Protein AF-A0A945VB34-F1 (afdb_monomer_lite)

Radius of gyration: 22.47 Å; chains: 1; bounding box: 52×63×58 Å

Secondary structure (DSSP, 8-state):
---EEEE----HHHHHHHHHHHHHHHHHHHHHHHHHHHHHHHHHHHHHH----S-SBPPHHHHHHHHTTS-HHHHHHHHHHHHHHHHHHHHHHHH---EEEEEETTEEEEE-----S-EEEE---SSS--HHHHIIIIIHHHHHT-S-EEEEE--BTTB--HHHHHHHHHHT-SEEEE--HHHHHHHHHH--SS----SEEE----HHHHHHHHHHBTTBEES-------EEEEE-TTS-HHHHHHHHHHHHTT-TT--EEEEES-HHHHHHHHHHHHHHHTT-TTHHHHHHHHHHHEEEEE-SSHHHHHHHHHHH-

Foldseek 3Di:
DDWDWPDAFDDPVVVVVVLVVLLVVLVVLLVCCLVPPPVSLQVVCCVPQVEHDPFQWDDPVNLVVLLVVDDPVLLVVLVVLLVVLLVVLLVVLVVDDWDWDDPDPPDIDIDDQAQFQEEEQEFECDQHRRLNQLSNGLLSSVSSVHPAYEYEYAADPRHNNSSNSSSNVVSPHPIYGHGHFSSSLSCQQSPGPPHDHGQEYETDDPSNSLSSQVVSPPSHHYPDNDDAAEDEDEDEPPDALLVLLVVQLVQQLVALQYAGEYEYQDPVSLVRNVVNNVVVLVPDPSSVRSVNNCNRHYIYIHDNDPVRSVVVVVVVD

Structure (mmCIF, N/CA/C/O backbone):
data_AF-A0A945VB34-F1
#
_entry.id   AF-A0A945VB34-F1
#
loop_
_atom_site.group_PDB
_atom_site.id
_atom_site.type_symbol
_atom_site.label_atom_id
_atom_site.label_alt_id
_atom_site.label_comp_id
_atom_site.label_asym_id
_atom_site.label_entity_id
_atom_site.label_seq_id
_atom_site.pdbx_PDB_ins_code
_atom_site.Cartn_x
_atom_site.Cartn_y
_atom_site.Cartn_z
_atom_site.occupancy
_atom_site.B_iso_or_equiv
_atom_site.auth_seq_id
_atom_site.auth_comp_id
_atom_site.auth_asym_id
_atom_site.auth_atom_id
_atom_site.pdbx_PDB_model_num
ATOM 1 N N . MET A 1 1 ? 26.644 -16.776 -23.791 1.00 53.66 1 MET A N 1
ATOM 2 C CA . MET A 1 1 ? 25.894 -16.985 -22.544 1.00 53.66 1 MET A CA 1
ATOM 3 C C . MET A 1 1 ? 26.711 -16.363 -21.441 1.00 53.66 1 MET A C 1
ATOM 5 O O . MET A 1 1 ? 27.398 -17.058 -20.695 1.00 53.66 1 MET A O 1
ATOM 9 N N . THR A 1 2 ? 26.732 -15.038 -21.454 1.00 72.88 2 THR A N 1
ATOM 10 C CA . THR A 1 2 ? 27.452 -14.238 -20.473 1.00 72.88 2 THR A CA 1
ATOM 11 C C . THR A 1 2 ? 26.478 -13.164 -20.018 1.00 72.88 2 THR A C 1
ATOM 13 O O . THR A 1 2 ? 26.450 -12.089 -20.603 1.00 72.88 2 THR A O 1
ATOM 16 N N . ILE A 1 3 ? 25.658 -13.477 -19.011 1.00 80.88 3 ILE A N 1
ATOM 17 C CA . ILE A 1 3 ? 24.856 -12.471 -18.309 1.00 80.88 3 ILE A CA 1
ATOM 18 C C . ILE A 1 3 ? 25.836 -11.436 -17.756 1.00 80.88 3 ILE A C 1
ATOM 20 O O . ILE A 1 3 ? 26.740 -11.780 -16.987 1.00 80.88 3 ILE A O 1
ATOM 24 N N . GLU A 1 4 ? 25.691 -10.186 -18.182 1.00 89.31 4 GLU A N 1
ATOM 25 C CA . GLU A 1 4 ? 26.546 -9.089 -17.744 1.00 89.31 4 GLU A CA 1
ATOM 26 C C . GLU A 1 4 ? 25.746 -8.134 -16.857 1.00 89.31 4 GLU A C 1
ATOM 28 O O . GLU A 1 4 ? 24.770 -7.522 -17.292 1.00 89.31 4 GLU A O 1
ATOM 33 N N . TYR A 1 5 ? 26.189 -7.988 -15.607 1.00 87.25 5 TYR A N 1
ATOM 34 C CA . TYR A 1 5 ? 25.680 -6.976 -14.687 1.00 87.25 5 TYR A CA 1
ATOM 35 C C . TYR A 1 5 ? 26.458 -5.684 -14.908 1.00 87.25 5 TYR A C 1
ATOM 37 O O . TYR A 1 5 ? 27.628 -5.582 -14.533 1.00 87.25 5 TYR A O 1
ATOM 45 N N . LEU A 1 6 ? 25.810 -4.686 -15.505 1.00 83.12 6 LEU A N 1
ATOM 46 C CA . LEU A 1 6 ? 26.408 -3.362 -15.700 1.00 83.12 6 LEU A CA 1
ATOM 47 C C . LEU A 1 6 ? 26.369 -2.532 -14.408 1.00 83.12 6 LEU A C 1
ATOM 49 O O . LEU A 1 6 ? 27.168 -1.612 -14.229 1.00 83.12 6 LEU A O 1
ATOM 53 N N . LYS A 1 7 ? 25.458 -2.881 -13.493 1.00 90.94 7 LYS A N 1
ATOM 54 C CA . LYS A 1 7 ? 25.313 -2.295 -12.162 1.00 90.94 7 LYS A CA 1
ATOM 55 C C . LYS A 1 7 ? 24.741 -3.335 -11.192 1.00 90.94 7 LYS A C 1
ATOM 57 O O . LYS A 1 7 ? 23.841 -4.076 -11.568 1.00 90.94 7 LYS A O 1
ATOM 62 N N . SER A 1 8 ? 25.226 -3.339 -9.950 1.00 81.88 8 SER A N 1
ATOM 63 C CA . SER A 1 8 ? 24.702 -4.165 -8.851 1.00 81.88 8 SER A CA 1
ATOM 64 C C . SER A 1 8 ? 24.319 -3.300 -7.642 1.00 81.88 8 SER A C 1
ATOM 66 O O . SER A 1 8 ? 24.839 -2.187 -7.492 1.00 81.88 8 SER A O 1
ATOM 68 N N . GLY A 1 9 ? 23.417 -3.800 -6.790 1.00 80.12 9 GLY A N 1
ATOM 69 C CA . GLY A 1 9 ? 23.037 -3.164 -5.522 1.00 80.12 9 GLY A CA 1
ATOM 70 C C . GLY A 1 9 ? 23.928 -3.522 -4.317 1.00 80.12 9 GLY A C 1
ATOM 71 O O . GLY A 1 9 ? 24.953 -4.193 -4.451 1.00 80.12 9 GLY A O 1
ATOM 72 N N . LYS A 1 10 ? 23.537 -3.080 -3.110 1.00 82.62 10 LYS A N 1
ATOM 73 C CA . LYS A 1 10 ? 24.264 -3.345 -1.846 1.00 82.62 10 LYS A CA 1
ATOM 74 C C . LYS A 1 10 ? 24.314 -4.836 -1.460 1.00 82.62 10 LYS A C 1
ATOM 76 O O . LYS A 1 10 ? 23.341 -5.549 -1.717 1.00 82.62 10 LYS A O 1
ATOM 81 N N . PRO A 1 11 ? 25.367 -5.307 -0.758 1.00 81.00 11 PRO A N 1
ATOM 82 C CA . PRO A 1 11 ? 25.482 -6.707 -0.332 1.00 81.00 11 PRO A CA 1
ATOM 83 C C . PRO A 1 11 ? 24.400 -7.146 0.670 1.00 81.00 11 PRO A C 1
ATOM 85 O O . PRO A 1 11 ? 24.035 -6.392 1.572 1.00 81.00 11 PRO A O 1
ATOM 88 N N . ASP A 1 12 ? 23.964 -8.405 0.590 1.00 76.00 12 ASP A N 1
ATOM 89 C CA . ASP A 1 12 ? 22.900 -8.974 1.442 1.00 76.00 12 ASP A CA 1
ATOM 90 C C . ASP A 1 12 ? 23.196 -8.915 2.947 1.00 76.00 12 ASP A C 1
ATOM 92 O O . ASP A 1 12 ? 22.297 -8.717 3.765 1.00 76.00 12 ASP A O 1
ATOM 96 N N . ALA A 1 13 ? 24.467 -9.061 3.330 1.00 72.12 13 ALA A N 1
ATOM 97 C CA . ALA A 1 13 ? 24.890 -9.013 4.728 1.00 72.12 13 ALA A CA 1
ATOM 98 C C . ALA A 1 13 ? 24.608 -7.654 5.391 1.00 72.12 13 ALA A C 1
ATOM 100 O O . ALA A 1 13 ? 24.262 -7.619 6.570 1.00 72.12 13 ALA A O 1
ATOM 101 N N . GLU A 1 14 ? 24.731 -6.551 4.647 1.00 76.00 14 GLU A N 1
ATOM 102 C CA . GLU A 1 14 ? 24.437 -5.212 5.170 1.00 76.00 14 GLU A CA 1
ATOM 103 C C . GLU A 1 14 ? 22.927 -5.006 5.332 1.00 76.00 14 GLU A C 1
ATOM 105 O O . GLU A 1 14 ? 22.486 -4.498 6.363 1.00 76.00 14 GLU A O 1
ATOM 110 N N . ARG A 1 15 ? 22.123 -5.499 4.378 1.00 74.69 15 ARG A N 1
ATOM 111 C CA . ARG A 1 15 ? 20.651 -5.457 4.461 1.00 74.69 15 ARG A CA 1
ATOM 112 C C . ARG A 1 15 ? 20.145 -6.175 5.722 1.00 74.69 15 ARG A C 1
ATOM 114 O O . ARG A 1 15 ? 19.304 -5.649 6.446 1.00 74.69 15 ARG A O 1
ATOM 121 N N . ALA A 1 16 ? 20.733 -7.329 6.043 1.00 78.25 16 ALA A N 1
ATOM 122 C CA . ALA A 1 16 ? 20.366 -8.115 7.221 1.00 78.25 16 ALA A CA 1
ATOM 123 C C . ALA A 1 16 ? 20.651 -7.409 8.566 1.00 78.25 16 ALA A C 1
ATOM 125 O O . ALA A 1 16 ? 19.960 -7.663 9.558 1.00 78.25 16 ALA A O 1
ATOM 126 N N . GLU A 1 17 ? 21.661 -6.535 8.637 1.00 78.94 17 GLU A N 1
ATOM 127 C CA . GLU A 1 17 ? 21.969 -5.788 9.863 1.00 78.94 17 GLU A CA 1
ATOM 128 C C . GLU A 1 17 ? 20.913 -4.707 10.151 1.00 78.94 17 GLU A C 1
ATOM 130 O O . GLU A 1 17 ? 20.499 -4.521 11.303 1.00 78.94 17 GLU A O 1
ATOM 135 N N . ASP A 1 18 ? 20.449 -4.014 9.112 1.00 78.25 18 ASP A N 1
ATOM 136 C CA . ASP A 1 18 ? 19.422 -2.975 9.232 1.00 78.25 18 ASP A CA 1
ATOM 137 C C . ASP A 1 18 ? 18.060 -3.558 9.645 1.00 78.25 18 ASP A C 1
ATOM 139 O O . ASP A 1 18 ? 17.365 -2.996 10.506 1.00 78.25 18 ASP A O 1
ATOM 143 N N . ASP A 1 19 ? 17.723 -4.746 9.141 1.00 82.44 19 ASP A N 1
ATOM 144 C CA . ASP A 1 19 ? 16.530 -5.490 9.553 1.00 82.44 19 ASP A CA 1
ATOM 145 C C . ASP A 1 19 ? 16.570 -5.859 11.045 1.00 82.44 19 ASP A C 1
ATOM 147 O O . ASP A 1 19 ? 15.574 -5.723 11.767 1.00 82.44 19 ASP A O 1
ATOM 151 N N . ALA A 1 20 ? 17.738 -6.267 11.553 1.00 85.38 20 ALA A N 1
ATOM 152 C CA . ALA A 1 20 ? 17.904 -6.635 12.957 1.00 85.38 20 ALA A CA 1
ATOM 153 C C . ALA A 1 20 ? 17.668 -5.450 13.912 1.00 85.38 20 ALA A C 1
ATOM 155 O O . ALA A 1 20 ? 17.051 -5.622 14.968 1.00 85.38 20 ALA A O 1
ATOM 156 N N . LYS A 1 21 ? 18.110 -4.239 13.542 1.00 88.94 21 LYS A N 1
ATOM 157 C CA . LYS A 1 21 ? 17.858 -3.011 14.320 1.00 88.94 21 LYS A CA 1
ATOM 158 C C . LYS A 1 21 ? 16.370 -2.661 14.335 1.00 88.94 21 LYS A C 1
ATOM 160 O O . LYS A 1 21 ? 15.814 -2.383 15.400 1.00 88.94 21 LYS A O 1
ATOM 165 N N . THR A 1 22 ? 15.722 -2.722 13.171 1.00 90.38 22 THR A N 1
ATOM 166 C CA . THR A 1 22 ? 14.286 -2.437 13.012 1.00 90.38 22 THR A CA 1
ATOM 167 C C . THR A 1 22 ? 13.440 -3.359 13.888 1.00 90.38 22 THR A C 1
ATOM 169 O O . THR A 1 22 ? 12.555 -2.892 14.608 1.00 90.38 22 THR A O 1
ATOM 172 N N . LYS A 1 23 ? 13.772 -4.655 13.910 1.00 93.50 23 LYS A N 1
ATOM 173 C CA . LYS A 1 23 ? 13.090 -5.662 14.730 1.00 93.50 23 LYS A CA 1
ATOM 174 C C . LYS A 1 23 ? 13.031 -5.297 16.215 1.00 93.50 23 LYS A C 1
ATOM 176 O O . LYS A 1 23 ? 11.955 -5.375 16.807 1.00 93.50 23 LYS A O 1
ATOM 181 N N . ILE A 1 24 ? 14.156 -4.892 16.808 1.00 95.50 24 ILE A N 1
ATOM 182 C CA . ILE A 1 24 ? 14.235 -4.562 18.243 1.00 95.50 24 ILE A CA 1
ATOM 183 C C . ILE A 1 24 ? 13.346 -3.358 18.567 1.00 95.50 24 ILE A C 1
ATOM 185 O O . ILE A 1 24 ? 12.545 -3.408 19.498 1.00 95.50 24 ILE A O 1
ATOM 189 N N . VAL A 1 25 ? 13.438 -2.296 17.759 1.00 95.62 25 VAL A N 1
ATOM 190 C CA . VAL A 1 25 ? 12.636 -1.075 17.947 1.00 95.62 25 VAL A CA 1
ATOM 191 C C . VAL A 1 25 ? 11.143 -1.385 17.885 1.00 95.62 25 VAL A C 1
ATOM 193 O O . VAL A 1 25 ? 10.363 -0.888 18.702 1.00 95.62 25 VAL A O 1
ATOM 196 N N . VAL A 1 26 ? 10.733 -2.213 16.924 1.00 97.00 26 VAL A N 1
ATOM 197 C CA . VAL A 1 26 ? 9.334 -2.614 16.767 1.00 97.00 26 VAL A CA 1
ATOM 198 C C . VAL A 1 26 ? 8.858 -3.442 17.956 1.00 97.00 26 VAL A C 1
ATOM 200 O O . VAL A 1 26 ? 7.792 -3.146 18.493 1.00 97.00 26 VAL A O 1
ATOM 203 N N . GLU A 1 27 ? 9.649 -4.413 18.409 1.00 97.56 27 GLU A N 1
ATOM 204 C CA . GLU A 1 27 ? 9.295 -5.285 19.535 1.00 97.56 27 GLU A CA 1
ATOM 205 C C . GLU A 1 27 ? 9.063 -4.478 20.822 1.00 97.56 27 GLU A C 1
ATOM 207 O O . GLU A 1 27 ? 8.035 -4.625 21.490 1.00 97.56 27 GLU A O 1
ATOM 212 N N . GLU A 1 28 ? 9.975 -3.555 21.137 1.00 97.50 28 GLU A N 1
ATOM 213 C CA . GLU A 1 28 ? 9.846 -2.659 22.290 1.00 97.50 28 GLU A CA 1
ATOM 214 C C . GLU A 1 28 ? 8.619 -1.747 22.175 1.00 97.50 28 GLU A C 1
ATOM 216 O O . GLU A 1 28 ? 7.886 -1.549 23.149 1.00 97.50 28 GLU A O 1
ATOM 221 N N . THR A 1 29 ? 8.362 -1.220 20.976 1.00 97.75 29 THR A N 1
ATOM 222 C CA . THR A 1 29 ? 7.236 -0.314 20.722 1.00 97.75 29 THR A CA 1
ATOM 223 C C . THR A 1 29 ? 5.894 -1.033 20.860 1.00 97.75 29 THR A C 1
ATOM 225 O O . THR A 1 29 ? 4.995 -0.522 21.528 1.00 97.75 29 THR A O 1
ATOM 228 N N . LEU A 1 30 ? 5.751 -2.231 20.284 1.00 98.38 30 LEU A N 1
ATOM 229 C CA . LEU A 1 30 ? 4.532 -3.035 20.396 1.00 98.38 30 LEU A CA 1
ATOM 230 C C . LEU A 1 30 ? 4.256 -3.433 21.848 1.00 98.38 30 LEU A C 1
ATOM 232 O O . LEU A 1 30 ? 3.126 -3.297 22.318 1.00 98.38 30 LEU A O 1
ATOM 236 N N . LYS A 1 31 ? 5.292 -3.838 22.591 1.00 98.31 31 LYS A N 1
ATOM 237 C CA . LYS A 1 31 ? 5.172 -4.148 24.020 1.00 98.31 31 LYS A CA 1
ATOM 238 C C . LYS A 1 31 ? 4.739 -2.932 24.839 1.00 98.31 31 LYS A C 1
ATOM 240 O O . LYS A 1 31 ? 3.934 -3.063 25.758 1.00 98.31 31 LYS A O 1
ATOM 245 N N . ASN A 1 32 ? 5.250 -1.744 24.514 1.00 98.25 32 ASN A N 1
ATOM 246 C CA . ASN A 1 32 ? 4.831 -0.510 25.173 1.00 98.25 32 ASN A CA 1
ATOM 247 C C . ASN A 1 32 ? 3.341 -0.211 24.928 1.00 98.25 32 ASN A C 1
ATOM 249 O O . ASN A 1 32 ? 2.629 0.132 25.868 1.00 98.25 32 ASN A O 1
ATOM 253 N N . ILE A 1 33 ? 2.859 -0.392 23.694 1.00 98.31 33 ILE A N 1
ATOM 254 C CA . ILE A 1 33 ? 1.437 -0.229 23.343 1.00 98.31 33 ILE A CA 1
ATOM 255 C C . ILE A 1 33 ? 0.569 -1.235 24.105 1.00 98.31 33 ILE A C 1
ATOM 257 O O . ILE A 1 33 ? -0.474 -0.863 24.628 1.00 98.31 33 ILE A O 1
ATOM 261 N N . GLU A 1 34 ? 1.011 -2.485 24.230 1.00 97.94 34 GLU A N 1
ATOM 262 C CA . GLU A 1 34 ? 0.277 -3.511 24.977 1.00 97.94 34 GLU A CA 1
ATOM 263 C C . GLU A 1 34 ? 0.146 -3.199 26.475 1.00 97.94 34 GLU A C 1
ATOM 265 O O . GLU A 1 34 ? -0.883 -3.498 27.077 1.00 97.94 34 GLU A O 1
ATOM 270 N N . ILE A 1 35 ? 1.164 -2.580 27.081 1.00 98.38 35 ILE A N 1
ATOM 271 C CA . ILE A 1 35 ? 1.160 -2.242 28.513 1.00 98.38 35 ILE A CA 1
ATOM 272 C C . ILE A 1 35 ? 0.416 -0.929 28.784 1.00 98.38 35 ILE A C 1
ATOM 274 O O . ILE A 1 35 ? -0.305 -0.830 29.775 1.00 98.38 35 ILE A O 1
ATOM 278 N N . ASN A 1 36 ? 0.622 0.083 27.938 1.00 98.44 36 ASN A N 1
ATOM 279 C CA . ASN A 1 36 ? 0.243 1.471 28.223 1.00 98.44 36 ASN A CA 1
ATOM 280 C C . ASN A 1 36 ? -0.850 2.034 27.296 1.00 98.44 36 ASN A C 1
ATOM 282 O O . ASN A 1 36 ? -1.207 3.205 27.437 1.00 98.44 36 ASN A O 1
ATOM 286 N N . GLY A 1 37 ? -1.362 1.244 26.348 1.00 98.19 37 GLY A N 1
ATOM 287 C CA . GLY A 1 37 ? -2.536 1.575 25.538 1.00 98.19 37 GLY A CA 1
ATOM 288 C C . GLY A 1 37 ? -2.463 2.944 24.854 1.00 98.19 37 GLY A C 1
ATOM 289 O O . GLY A 1 37 ? -1.457 3.312 24.236 1.00 98.19 37 GLY A O 1
ATOM 290 N N . ASP A 1 38 ? -3.535 3.725 24.989 1.00 98.31 38 ASP A N 1
ATOM 291 C CA . ASP A 1 38 ? -3.693 5.059 24.400 1.00 98.31 38 ASP A CA 1
ATOM 292 C C . ASP A 1 38 ? -2.577 6.038 24.791 1.00 98.31 38 ASP A C 1
ATOM 294 O O . ASP A 1 38 ? -2.230 6.932 24.008 1.00 98.31 38 ASP A O 1
ATOM 298 N N . ALA A 1 39 ? -2.000 5.891 25.989 1.00 98.25 39 ALA A N 1
ATOM 299 C CA . ALA A 1 39 ? -0.916 6.756 26.442 1.00 98.25 39 ALA A CA 1
ATOM 300 C C . ALA A 1 39 ? 0.348 6.551 25.593 1.00 98.25 39 ALA A C 1
ATOM 302 O O . ALA A 1 39 ? 0.936 7.533 25.133 1.00 98.25 39 ALA A O 1
ATOM 303 N N . ALA A 1 40 ? 0.711 5.294 25.310 1.00 98.19 40 ALA A N 1
ATOM 304 C CA . ALA A 1 40 ? 1.839 4.972 24.436 1.00 98.19 40 ALA A CA 1
ATOM 305 C C . ALA A 1 40 ? 1.593 5.447 22.998 1.00 98.19 40 ALA A C 1
ATOM 307 O O . ALA A 1 40 ? 2.469 6.068 22.398 1.00 98.19 40 ALA A O 1
ATOM 308 N N . VAL A 1 41 ? 0.390 5.226 22.454 1.00 97.81 41 VAL A N 1
ATOM 309 C CA . VAL A 1 41 ? 0.029 5.697 21.103 1.00 97.81 41 VAL A CA 1
ATOM 310 C C . VAL A 1 41 ? 0.192 7.214 20.990 1.00 97.81 41 VAL A C 1
ATOM 312 O O . VAL A 1 41 ? 0.786 7.714 20.031 1.00 97.81 41 VAL A O 1
ATOM 315 N N . ARG A 1 42 ? -0.286 7.959 21.991 1.00 97.81 42 ARG A N 1
ATOM 316 C CA . ARG A 1 42 ? -0.184 9.421 22.027 1.00 97.81 42 ARG A CA 1
ATOM 317 C C . ARG A 1 42 ? 1.254 9.918 22.152 1.00 97.81 42 ARG A C 1
ATOM 319 O O . ARG A 1 42 ? 1.606 10.901 21.496 1.00 97.81 42 ARG A O 1
ATOM 326 N N . GLU A 1 43 ? 2.072 9.267 22.975 1.00 97.88 43 GLU A N 1
ATOM 327 C CA . GLU A 1 43 ? 3.498 9.582 23.107 1.00 97.88 43 GLU A CA 1
ATOM 328 C C . GLU A 1 43 ? 4.223 9.403 21.767 1.00 97.88 43 GLU A C 1
ATOM 330 O O . GLU A 1 43 ? 4.903 10.321 21.306 1.00 97.88 43 GLU A O 1
ATOM 335 N N . LEU A 1 44 ? 4.009 8.266 21.099 1.00 96.44 44 LEU A N 1
ATOM 336 C CA . LEU A 1 44 ? 4.623 7.944 19.808 1.00 96.44 44 LEU A CA 1
ATOM 337 C C . LEU A 1 44 ? 4.176 8.921 18.711 1.00 96.44 44 LEU A C 1
ATOM 339 O O . LEU A 1 44 ? 5.018 9.448 17.990 1.00 96.44 44 LEU A O 1
ATOM 343 N N . SER A 1 45 ? 2.880 9.240 18.638 1.00 95.62 45 SER A N 1
ATOM 344 C CA . SER A 1 45 ? 2.343 10.243 17.705 1.00 95.62 45 SER A CA 1
ATOM 345 C C . SER A 1 45 ? 2.926 11.640 17.955 1.00 95.62 45 SER A C 1
ATOM 347 O O . SER A 1 45 ? 3.251 12.373 17.024 1.00 95.62 45 SER A O 1
ATOM 349 N N . THR A 1 46 ? 3.132 12.023 19.217 1.00 95.56 46 THR A N 1
ATOM 350 C CA . THR A 1 46 ? 3.776 13.307 19.543 1.00 95.56 46 THR A CA 1
ATOM 351 C C . THR A 1 46 ? 5.248 13.300 19.129 1.00 95.56 46 THR A C 1
ATOM 353 O O . THR A 1 46 ? 5.743 14.278 18.578 1.00 95.56 46 THR A O 1
ATOM 356 N N . LYS A 1 47 ? 5.951 12.190 19.368 1.00 94.81 47 LYS A N 1
ATOM 357 C CA . LYS A 1 47 ? 7.380 12.049 19.077 1.00 94.81 47 LYS A CA 1
ATOM 358 C C . LYS A 1 47 ? 7.684 12.020 17.580 1.00 94.81 47 LYS A C 1
ATOM 360 O O . LYS A 1 47 ? 8.631 12.672 17.152 1.00 94.81 47 LYS A O 1
ATOM 365 N N . PHE A 1 48 ? 6.933 11.234 16.813 1.00 91.50 48 PHE A N 1
ATOM 366 C CA . PHE A 1 48 ? 7.239 10.961 15.408 1.00 91.50 48 PHE A CA 1
ATOM 367 C C . PHE A 1 48 ? 6.465 11.850 14.441 1.00 91.50 48 PHE A C 1
ATOM 369 O O . PHE A 1 48 ? 7.015 12.239 13.415 1.00 91.50 48 PHE A O 1
ATOM 376 N N . ASP A 1 49 ? 5.232 12.214 14.793 1.00 91.12 49 ASP A N 1
ATOM 377 C CA . ASP A 1 49 ? 4.340 12.961 13.906 1.00 91.12 49 ASP A CA 1
ATOM 378 C C . ASP A 1 49 ? 4.120 14.413 14.379 1.00 91.12 49 ASP A C 1
ATOM 380 O O . ASP A 1 49 ? 3.449 15.191 13.701 1.00 91.12 49 ASP A O 1
ATOM 384 N N . ASN A 1 50 ? 4.657 14.791 15.553 1.00 93.31 50 ASN A N 1
ATOM 385 C CA . ASN A 1 50 ? 4.386 16.067 16.232 1.00 93.31 50 ASN A CA 1
ATOM 386 C C . ASN A 1 50 ? 2.879 16.389 16.296 1.00 93.31 50 ASN A C 1
ATOM 388 O O . ASN A 1 50 ? 2.443 17.527 16.109 1.00 93.31 50 ASN A O 1
ATOM 392 N N . TYR A 1 51 ? 2.069 15.355 16.533 1.00 95.19 51 TYR A N 1
ATOM 393 C CA . TYR A 1 51 ? 0.617 15.422 16.434 1.00 95.19 51 TYR A CA 1
ATOM 394 C C . TYR A 1 51 ? -0.037 14.762 17.645 1.00 95.19 51 TYR A C 1
ATOM 396 O O . TYR A 1 51 ? 0.227 13.604 17.963 1.00 95.19 51 TYR A O 1
ATOM 404 N N . SER A 1 52 ? -0.892 15.509 18.348 1.00 95.62 52 SER A N 1
ATOM 405 C CA . SER A 1 52 ? -1.562 15.044 19.569 1.00 95.62 52 SER A CA 1
ATOM 406 C C . SER A 1 52 ? -2.959 15.669 19.701 1.00 95.62 52 SER A C 1
ATOM 408 O O . SER A 1 52 ? -3.208 16.488 20.589 1.00 95.62 52 SER A O 1
ATOM 410 N N . PRO A 1 53 ? -3.898 15.334 18.797 1.00 95.81 53 PRO A N 1
ATOM 411 C CA . PRO A 1 53 ? -5.260 15.851 18.838 1.00 95.81 53 PRO A CA 1
ATOM 412 C C . PRO A 1 53 ? -6.000 15.304 20.059 1.00 95.81 53 PRO A C 1
ATOM 414 O O . PRO A 1 53 ? -5.650 14.251 20.597 1.00 95.81 53 PRO A O 1
ATOM 417 N N . LYS A 1 54 ? -7.085 15.967 20.468 1.00 95.00 54 LYS A N 1
ATOM 418 C CA . LYS A 1 54 ? -7.934 15.465 21.560 1.00 95.00 54 LYS A CA 1
ATOM 419 C C . LYS A 1 54 ? -8.402 14.028 21.293 1.00 95.00 54 LYS A C 1
ATOM 421 O O . LYS A 1 54 ? -8.279 13.185 22.173 1.00 95.00 54 LYS A O 1
ATOM 426 N N . ASN A 1 55 ? -8.860 13.760 20.071 1.00 96.12 55 ASN A N 1
ATOM 427 C CA . ASN A 1 55 ? -9.245 12.436 19.594 1.00 96.12 55 ASN A CA 1
ATOM 428 C C . ASN A 1 55 ? -8.504 12.144 18.289 1.00 96.12 55 ASN A C 1
ATOM 430 O O . ASN A 1 55 ? -8.459 13.004 17.414 1.00 96.12 55 ASN A O 1
ATOM 434 N N . PHE A 1 56 ? -7.951 10.939 18.152 1.00 97.56 56 PHE A N 1
ATOM 435 C CA . PHE A 1 56 ? -7.380 10.488 16.879 1.00 97.56 56 PHE A CA 1
ATOM 436 C C . PHE A 1 56 ? -8.461 10.079 15.877 1.00 97.56 56 PHE A C 1
ATOM 438 O O . PHE A 1 56 ? -8.262 10.232 14.675 1.00 97.56 56 PHE A O 1
ATOM 445 N N . LYS A 1 57 ? -9.601 9.575 16.370 1.00 98.56 57 LYS A N 1
ATOM 446 C CA . LYS A 1 57 ? -10.769 9.251 15.550 1.00 98.56 57 LYS A CA 1
ATOM 447 C C . LYS A 1 57 ? -11.448 10.530 15.075 1.00 98.56 57 LYS A C 1
ATOM 449 O O . LYS A 1 57 ? -11.850 11.343 15.910 1.00 98.56 57 LYS A O 1
ATOM 454 N N . LEU A 1 58 ? -11.629 10.657 13.766 1.00 98.56 58 LEU A N 1
ATOM 455 C CA . LEU A 1 58 ? -12.403 11.744 13.181 1.00 98.56 58 LEU A CA 1
ATOM 456 C C . LEU A 1 58 ? -13.903 11.517 13.389 1.00 98.56 58 LEU A C 1
ATOM 458 O O . LEU A 1 58 ? -14.414 10.400 13.284 1.00 98.56 58 LEU A O 1
ATOM 462 N N . SER A 1 59 ? -14.614 12.601 13.671 1.00 98.50 59 SER A N 1
ATOM 463 C CA . SER A 1 59 ? -16.071 12.659 13.622 1.00 98.50 59 SER A CA 1
ATOM 464 C C . SER A 1 59 ? -16.576 12.817 12.186 1.00 98.50 59 SER A C 1
ATOM 466 O O . SER A 1 59 ? -15.880 13.348 11.322 1.00 98.50 59 SER A O 1
ATOM 468 N N . GLU A 1 60 ? -17.838 12.453 11.947 1.00 98.12 60 GLU A N 1
ATOM 469 C CA . GLU A 1 60 ? -18.507 12.671 10.651 1.00 98.12 60 GLU A CA 1
ATOM 470 C C . GLU A 1 60 ? -18.451 14.132 10.193 1.00 98.12 60 GLU A C 1
ATOM 472 O O . GLU A 1 60 ? -18.316 14.418 9.003 1.00 98.12 60 GLU A O 1
ATOM 477 N N . LYS A 1 61 ? -18.512 15.076 11.144 1.00 98.44 61 LYS A N 1
ATOM 478 C CA . LYS A 1 61 ? -18.387 16.499 10.835 1.00 98.44 61 LYS A CA 1
ATOM 479 C C . LYS A 1 61 ? -16.979 16.837 10.343 1.00 98.44 61 LYS A C 1
ATOM 481 O O . LYS A 1 61 ? -16.857 17.505 9.326 1.00 98.44 61 LYS A O 1
ATOM 486 N N . GLU A 1 62 ? -15.937 16.378 11.034 1.00 98.56 62 GLU A N 1
ATOM 487 C CA . GLU A 1 62 ? -14.546 16.624 10.622 1.00 98.56 62 GLU A CA 1
ATOM 488 C C . GLU A 1 62 ? -14.250 16.005 9.252 1.00 98.56 62 GLU A C 1
ATOM 490 O O . GLU A 1 62 ? -13.617 16.645 8.418 1.00 98.56 62 GLU A O 1
ATOM 495 N N . ILE A 1 63 ? -14.763 14.798 8.990 1.00 98.75 63 ILE A N 1
ATOM 496 C CA . ILE A 1 63 ? -14.661 14.145 7.679 1.00 98.75 63 ILE A CA 1
ATOM 497 C C . ILE A 1 63 ? -15.363 14.988 6.605 1.00 98.75 63 ILE A C 1
ATOM 499 O O . ILE A 1 63 ? -14.762 15.293 5.576 1.00 98.75 63 ILE A O 1
ATOM 503 N N . SER A 1 64 ? -16.605 15.413 6.853 1.00 98.44 64 SER A N 1
ATOM 504 C CA . SER A 1 64 ? -17.381 16.228 5.906 1.00 98.44 64 SER A CA 1
ATOM 505 C C . SER A 1 64 ? -16.719 17.578 5.622 1.00 98.44 64 SER A C 1
ATOM 507 O O . SER A 1 64 ? -16.652 18.000 4.469 1.00 98.44 64 SER A O 1
ATOM 509 N N . ASP A 1 65 ? -16.197 18.239 6.658 1.00 98.56 65 ASP A N 1
ATOM 510 C CA . ASP A 1 65 ? -15.499 19.519 6.536 1.00 98.56 65 ASP A CA 1
ATOM 511 C C . ASP A 1 65 ? -14.220 19.373 5.691 1.00 98.56 65 ASP A C 1
ATOM 513 O O . ASP A 1 65 ? -13.950 20.226 4.851 1.00 98.56 65 ASP A O 1
ATOM 517 N N . LEU A 1 66 ? -13.455 18.285 5.868 1.00 98.25 66 LEU A N 1
ATOM 518 C CA . LEU A 1 66 ? -12.266 17.990 5.060 1.00 98.25 66 LEU A CA 1
ATOM 519 C C . LEU A 1 66 ? -12.631 17.724 3.597 1.00 98.25 66 LEU A C 1
ATOM 521 O O . LEU A 1 66 ? -12.033 18.322 2.704 1.00 98.25 66 LEU A O 1
ATOM 525 N N . ILE A 1 67 ? -13.635 16.880 3.347 1.00 98.38 67 ILE A N 1
ATOM 526 C CA . ILE A 1 67 ? -14.122 16.570 1.994 1.00 98.38 67 ILE A CA 1
ATOM 527 C C . ILE A 1 67 ? -14.573 17.846 1.271 1.00 98.38 67 ILE A C 1
ATOM 529 O O . ILE A 1 67 ? -14.293 18.004 0.086 1.00 98.38 67 ILE A O 1
ATOM 533 N N . ALA A 1 68 ? -15.208 18.785 1.979 1.00 98.31 68 ALA A N 1
ATOM 534 C CA . ALA A 1 68 ? -15.674 20.050 1.411 1.00 98.31 68 ALA A CA 1
ATOM 535 C C . ALA A 1 68 ? -14.546 21.001 0.962 1.00 98.31 68 ALA A C 1
ATOM 537 O O . ALA A 1 68 ? -14.822 21.974 0.263 1.00 98.31 68 ALA A O 1
ATOM 538 N N . THR A 1 69 ? -13.292 20.748 1.357 1.00 98.19 69 THR A N 1
ATOM 539 C CA . THR A 1 69 ? -12.131 21.527 0.888 1.00 98.19 69 THR A CA 1
ATOM 540 C C . THR A 1 69 ? -11.584 21.065 -0.459 1.00 98.19 69 THR A C 1
ATOM 542 O O . THR A 1 69 ? -10.786 21.784 -1.058 1.00 98.19 69 THR A O 1
ATOM 545 N N . LEU A 1 70 ? -11.998 19.887 -0.931 1.00 98.00 70 LEU A N 1
ATOM 546 C CA . LEU A 1 70 ? -11.532 19.324 -2.191 1.00 98.00 70 LEU A CA 1
ATOM 547 C C . LEU A 1 70 ? -12.247 19.960 -3.377 1.00 98.00 70 LEU A C 1
ATOM 549 O O . LEU A 1 70 ? -13.430 20.298 -3.323 1.00 98.00 70 LEU A O 1
ATOM 553 N N . THR A 1 71 ? -11.521 20.079 -4.479 1.00 98.38 71 THR A N 1
ATOM 554 C CA . THR A 1 71 ? -12.086 20.472 -5.764 1.00 98.38 71 THR A CA 1
ATOM 555 C C . THR A 1 71 ? -12.963 19.359 -6.341 1.00 98.38 71 THR A C 1
ATOM 557 O O . THR A 1 71 ? -12.767 18.170 -6.074 1.00 98.38 71 THR A O 1
ATOM 560 N N . ASP A 1 72 ? -13.895 19.734 -7.220 1.00 98.12 72 ASP A N 1
ATOM 561 C CA . ASP A 1 72 ? -14.730 18.766 -7.943 1.00 98.12 72 ASP A CA 1
ATOM 562 C C . ASP A 1 72 ? -13.889 17.758 -8.739 1.00 98.12 72 ASP A C 1
ATOM 564 O O . ASP A 1 72 ? -14.263 16.590 -8.855 1.00 98.12 72 ASP A O 1
ATOM 568 N N . ARG A 1 73 ? -12.731 18.195 -9.256 1.00 98.12 73 ARG A N 1
ATOM 569 C CA . ARG A 1 73 ? -11.797 17.331 -9.983 1.00 98.12 73 ARG A CA 1
ATOM 570 C C . ARG A 1 73 ? -11.179 16.278 -9.069 1.00 98.12 73 ARG A C 1
ATOM 572 O O . ARG A 1 73 ? -11.268 15.104 -9.394 1.00 98.12 73 ARG A O 1
ATOM 579 N N . GLU A 1 74 ? -10.627 16.669 -7.921 1.00 97.06 74 GLU A N 1
ATOM 580 C CA . GLU A 1 74 ? -10.044 15.715 -6.963 1.00 97.06 74 GLU A CA 1
ATOM 581 C C . GLU A 1 74 ? -11.075 14.673 -6.510 1.00 97.06 74 GLU A C 1
ATOM 583 O O . GLU A 1 74 ? -10.787 13.477 -6.463 1.00 97.06 74 GLU A O 1
ATOM 588 N N . LEU A 1 75 ? -12.309 15.105 -6.235 1.00 97.94 75 LEU A N 1
ATOM 589 C CA . LEU A 1 75 ? -13.398 14.195 -5.880 1.00 97.94 75 LEU A CA 1
ATOM 590 C C . LEU A 1 75 ? -13.791 13.267 -7.033 1.00 97.94 75 LEU A C 1
ATOM 592 O O . LEU A 1 75 ? -14.098 12.098 -6.793 1.00 97.94 75 LEU A O 1
ATOM 596 N N . SER A 1 76 ? -13.815 13.776 -8.265 1.00 98.12 76 SER A N 1
ATOM 597 C CA . SER A 1 76 ? -14.080 12.975 -9.462 1.00 98.12 76 SER A CA 1
ATOM 598 C C . SER A 1 76 ? -12.996 11.919 -9.675 1.00 98.12 76 SER A C 1
ATOM 600 O O . SER A 1 76 ? -13.328 10.758 -9.901 1.00 98.12 76 SER A O 1
ATOM 602 N N . ASP A 1 77 ? -11.723 12.292 -9.542 1.00 97.69 77 ASP A N 1
ATOM 603 C CA . ASP A 1 77 ? -10.580 11.395 -9.734 1.00 97.69 77 ASP A CA 1
ATOM 604 C C . ASP A 1 77 ? -10.578 10.272 -8.677 1.00 97.69 77 ASP A C 1
ATOM 606 O O . ASP A 1 77 ? -10.435 9.095 -9.016 1.00 97.69 77 ASP A O 1
ATOM 61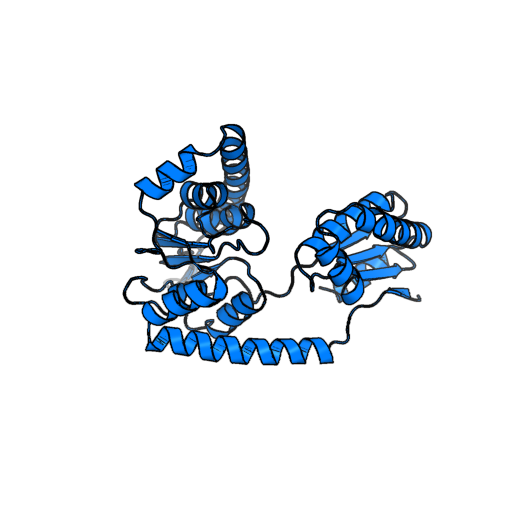0 N N . ILE A 1 78 ? -10.859 10.603 -7.407 1.00 97.88 78 ILE A N 1
ATOM 611 C CA . ILE A 1 78 ? -11.021 9.618 -6.321 1.00 97.88 78 ILE A CA 1
ATOM 612 C C . ILE A 1 78 ? -12.155 8.632 -6.628 1.00 97.88 78 ILE A C 1
ATOM 614 O O . ILE A 1 78 ? -11.992 7.420 -6.467 1.00 97.88 78 ILE A O 1
ATOM 618 N N . LYS A 1 79 ? -13.318 9.133 -7.056 1.00 98.06 79 LYS A N 1
ATOM 619 C CA . LYS A 1 79 ? -14.477 8.283 -7.370 1.00 98.06 79 LYS A CA 1
ATOM 620 C C . LYS A 1 79 ? -14.197 7.379 -8.563 1.00 98.06 79 LYS A C 1
ATOM 622 O O . LYS A 1 79 ? -14.512 6.195 -8.492 1.00 98.06 79 LYS A O 1
ATOM 627 N N . PHE A 1 80 ? -13.575 7.919 -9.610 1.00 98.19 80 PHE A N 1
ATOM 628 C CA . PHE A 1 80 ? -13.188 7.163 -10.794 1.00 98.19 80 PHE A CA 1
ATOM 629 C C . PHE A 1 80 ? -12.251 6.006 -10.430 1.00 98.19 80 PHE A C 1
ATOM 631 O O . PHE A 1 80 ? -12.538 4.858 -10.770 1.00 98.19 80 PHE A O 1
ATOM 638 N N . ALA A 1 81 ? -11.181 6.277 -9.675 1.00 97.56 81 ALA A N 1
ATOM 639 C CA . ALA A 1 81 ? -10.237 5.245 -9.252 1.00 97.56 81 ALA A CA 1
ATOM 640 C C . ALA A 1 81 ? -10.923 4.149 -8.418 1.00 97.56 81 ALA A C 1
ATOM 642 O O . ALA A 1 81 ? -10.734 2.957 -8.667 1.00 97.56 81 ALA A O 1
ATOM 643 N N . GLN A 1 82 ? -11.775 4.535 -7.463 1.00 97.88 82 GLN A N 1
ATOM 644 C CA . GLN A 1 82 ? -12.520 3.572 -6.652 1.00 97.88 82 GLN A CA 1
ATOM 645 C C . GLN A 1 82 ? -13.516 2.744 -7.460 1.00 97.88 82 GLN A C 1
ATOM 647 O O . GLN A 1 82 ? -13.717 1.576 -7.140 1.00 97.88 82 GLN A O 1
ATOM 652 N N . GLU A 1 83 ? -14.154 3.322 -8.475 1.00 98.19 83 GLU A N 1
ATOM 653 C CA . GLU A 1 83 ? -15.053 2.587 -9.361 1.00 98.19 83 GLU A CA 1
ATOM 654 C C . GLU A 1 83 ? -14.297 1.484 -10.108 1.00 98.19 83 GLU A C 1
ATOM 656 O O . GLU A 1 83 ? -14.734 0.335 -10.088 1.00 98.19 83 GLU A O 1
ATOM 661 N N . GLN A 1 84 ? -13.119 1.785 -10.668 1.00 98.19 84 GLN A N 1
ATOM 662 C CA . GLN A 1 84 ? -12.302 0.773 -11.349 1.00 98.19 84 GLN A CA 1
ATOM 663 C C . GLN A 1 84 ? -11.875 -0.353 -10.396 1.00 98.19 84 GLN A C 1
ATOM 665 O O . GLN A 1 84 ? -12.026 -1.532 -10.723 1.00 98.19 84 GLN A O 1
ATOM 670 N N . VAL A 1 85 ? -11.414 -0.002 -9.189 1.00 97.62 85 VAL A N 1
ATOM 671 C CA . VAL A 1 85 ? -11.017 -0.991 -8.172 1.00 97.62 85 VAL A CA 1
ATOM 672 C C . VAL A 1 85 ? -12.202 -1.851 -7.738 1.00 97.62 85 VAL A C 1
ATOM 674 O O . VAL A 1 85 ? -12.077 -3.072 -7.669 1.00 97.62 85 VAL A O 1
ATOM 677 N N . ARG A 1 86 ? -13.371 -1.250 -7.484 1.00 98.00 86 ARG A N 1
ATOM 678 C CA . ARG A 1 86 ? -14.581 -1.989 -7.093 1.00 98.00 86 ARG A CA 1
ATOM 679 C C . ARG A 1 86 ? -15.053 -2.932 -8.185 1.00 98.00 86 ARG A C 1
ATOM 681 O O . ARG A 1 86 ? -15.395 -4.065 -7.870 1.00 98.00 86 ARG A O 1
ATOM 688 N N . ASN A 1 87 ? -15.045 -2.490 -9.440 1.00 98.38 87 ASN A N 1
ATOM 689 C CA . ASN A 1 87 ? -15.470 -3.314 -10.568 1.00 98.38 87 ASN A CA 1
ATOM 690 C C . ASN A 1 87 ? -14.637 -4.599 -10.655 1.00 98.38 87 ASN A C 1
ATOM 692 O O . ASN A 1 87 ? -15.195 -5.691 -10.766 1.00 98.38 87 ASN A O 1
ATOM 696 N N . PHE A 1 88 ? -13.311 -4.488 -10.540 1.00 98.25 88 PHE A N 1
ATOM 697 C CA . PHE A 1 88 ? -12.441 -5.661 -10.582 1.00 98.25 88 PHE A CA 1
ATOM 698 C C . PHE A 1 88 ? -12.528 -6.512 -9.308 1.00 98.25 88 PHE A C 1
ATOM 700 O O 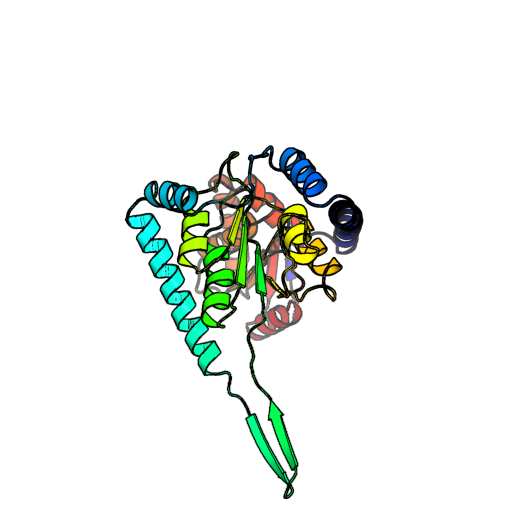. PHE A 1 88 ? -12.656 -7.733 -9.395 1.00 98.25 88 PHE A O 1
ATOM 707 N N . ALA A 1 89 ? -12.551 -5.884 -8.128 1.00 97.62 89 ALA A N 1
ATOM 708 C CA . ALA A 1 89 ? -12.711 -6.593 -6.859 1.00 97.62 89 ALA A CA 1
ATOM 709 C C . ALA A 1 89 ? -14.032 -7.377 -6.804 1.00 97.62 89 ALA A C 1
ATOM 711 O O . ALA A 1 89 ? -14.071 -8.486 -6.272 1.00 97.62 89 ALA A O 1
ATOM 712 N N . GLN A 1 90 ? -15.111 -6.833 -7.379 1.00 98.12 90 GLN A N 1
ATOM 713 C CA . GLN A 1 90 ? -16.400 -7.514 -7.459 1.00 98.12 90 GLN A CA 1
ATOM 714 C C . GLN A 1 90 ? -16.310 -8.734 -8.374 1.00 98.12 90 GLN A C 1
ATOM 716 O O . GLN A 1 90 ? -16.729 -9.815 -7.973 1.00 98.12 90 GLN A O 1
ATOM 721 N N . ALA A 1 91 ? -15.684 -8.603 -9.548 1.00 98.25 91 ALA A N 1
ATOM 722 C CA . ALA A 1 91 ? -15.453 -9.741 -10.437 1.00 98.25 91 ALA A CA 1
ATOM 723 C C . ALA A 1 91 ? -14.640 -10.856 -9.751 1.00 98.25 91 ALA A C 1
ATOM 725 O O . ALA A 1 91 ? -14.981 -12.034 -9.870 1.00 98.25 91 ALA A O 1
ATOM 726 N N . GLN A 1 92 ? -13.609 -10.501 -8.975 1.00 97.62 92 GLN A N 1
ATOM 727 C CA . GLN A 1 92 ? -12.859 -11.467 -8.167 1.00 97.62 92 GLN A CA 1
ATOM 728 C C . GLN A 1 92 ? -13.748 -12.116 -7.099 1.00 97.62 92 GLN A C 1
ATOM 730 O O . GLN A 1 92 ? -13.772 -13.341 -6.982 1.00 97.62 92 GLN A O 1
ATOM 735 N N . ARG A 1 93 ? -14.528 -11.327 -6.352 1.00 96.19 93 ARG A N 1
ATOM 736 C CA . ARG A 1 93 ? -15.430 -11.830 -5.308 1.00 96.19 93 ARG A CA 1
ATOM 737 C C . ARG A 1 93 ? -16.515 -12.760 -5.855 1.00 96.19 93 ARG A C 1
ATOM 739 O O . ARG A 1 93 ? -16.838 -13.744 -5.189 1.00 96.19 93 ARG A O 1
ATOM 746 N N . ASP A 1 94 ? -17.050 -12.466 -7.035 1.00 96.62 94 ASP A N 1
ATOM 747 C CA . ASP A 1 94 ? -18.077 -13.266 -7.711 1.00 96.62 94 ASP A CA 1
ATOM 748 C C . ASP A 1 94 ? -17.513 -14.580 -8.267 1.00 96.62 94 ASP A C 1
ATOM 750 O O . ASP A 1 94 ? -18.244 -15.560 -8.408 1.00 96.62 94 ASP A O 1
ATOM 754 N N . SER A 1 95 ? -16.201 -14.636 -8.526 1.00 96.81 95 SER A N 1
ATOM 755 C CA . SER A 1 95 ? -15.510 -15.873 -8.912 1.00 96.81 95 SER A CA 1
ATOM 756 C C . SER A 1 95 ? -15.310 -16.853 -7.744 1.00 96.81 95 SER A C 1
ATOM 758 O O . SER A 1 95 ? -15.083 -18.043 -7.966 1.00 96.81 95 SER A O 1
ATOM 760 N N . MET A 1 96 ? -15.418 -16.382 -6.493 1.00 95.12 96 MET A N 1
ATOM 761 C CA . MET A 1 96 ? -15.268 -17.207 -5.291 1.00 95.12 96 MET A CA 1
ATOM 762 C C . MET A 1 96 ? -16.578 -17.935 -4.971 1.00 95.12 96 MET A C 1
ATOM 764 O O . MET A 1 96 ? -17.491 -17.368 -4.364 1.00 95.12 96 MET A O 1
ATOM 768 N N . LEU A 1 97 ? -16.654 -19.208 -5.361 1.00 94.12 97 LEU A N 1
ATOM 769 C CA . LEU A 1 97 ? -17.824 -20.056 -5.147 1.00 94.12 97 LEU A CA 1
ATOM 770 C C . LEU A 1 97 ? -17.665 -20.941 -3.906 1.00 94.12 97 LEU A C 1
ATOM 772 O O . LEU A 1 97 ? -16.622 -21.565 -3.676 1.00 94.12 97 LEU A O 1
ATOM 776 N N . ASP A 1 98 ? -18.734 -21.015 -3.119 1.00 95.94 98 ASP A N 1
ATOM 777 C CA . ASP A 1 98 ? -18.883 -22.038 -2.090 1.00 95.94 98 ASP A CA 1
ATOM 778 C C . ASP A 1 98 ? -19.028 -23.412 -2.762 1.00 95.94 98 ASP A C 1
ATOM 780 O O . ASP A 1 98 ? -19.578 -23.528 -3.861 1.00 95.94 98 ASP A O 1
ATOM 784 N N . ILE A 1 99 ? -18.529 -24.457 -2.107 1.00 96.56 99 ILE A N 1
ATOM 785 C CA . ILE A 1 99 ? -18.623 -25.832 -2.603 1.00 96.56 99 ILE A CA 1
ATOM 786 C C . ILE A 1 99 ? -19.329 -26.662 -1.547 1.00 96.56 99 ILE A C 1
ATOM 788 O O . ILE A 1 99 ? -18.978 -26.593 -0.375 1.00 96.56 99 ILE A O 1
ATOM 792 N N . GLU A 1 100 ? -20.285 -27.477 -1.976 1.00 97.25 100 GLU A N 1
ATOM 793 C CA . GLU A 1 100 ? -20.911 -28.514 -1.165 1.00 97.25 100 GLU A CA 1
ATOM 794 C C . GLU A 1 100 ? -21.177 -29.722 -2.067 1.00 97.25 100 GLU A C 1
ATOM 796 O O . GLU A 1 100 ? -21.836 -29.603 -3.101 1.00 97.25 100 GLU A O 1
ATOM 801 N N . ILE A 1 101 ? -20.612 -30.874 -1.713 1.00 97.62 101 ILE A N 1
ATOM 802 C CA . ILE A 1 101 ? -20.745 -32.117 -2.473 1.00 97.62 101 ILE A CA 1
ATOM 803 C C . ILE A 1 101 ? -21.012 -33.292 -1.538 1.00 97.62 101 ILE A C 1
ATOM 805 O O . ILE A 1 101 ? -20.437 -33.392 -0.456 1.00 97.62 101 ILE A O 1
ATOM 809 N N . GLU A 1 102 ? -21.841 -34.226 -1.989 1.00 97.69 102 GLU A N 1
ATOM 810 C CA . GLU A 1 102 ? -21.995 -35.531 -1.355 1.00 97.69 102 GLU A CA 1
ATOM 811 C C . GLU A 1 102 ? -20.998 -36.505 -1.996 1.00 97.69 102 GLU A C 1
ATOM 813 O O . GLU A 1 102 ? -21.165 -36.916 -3.144 1.00 97.69 102 GLU A O 1
ATOM 818 N N . THR A 1 103 ? -19.913 -36.835 -1.293 1.00 97.06 103 THR A N 1
ATOM 819 C CA . THR A 1 103 ? -18.845 -37.681 -1.865 1.00 97.06 103 THR A CA 1
ATOM 820 C C . THR A 1 103 ? -19.219 -39.159 -1.874 1.00 97.06 103 THR A C 1
ATOM 822 O O . THR A 1 103 ? -18.851 -39.893 -2.791 1.00 97.06 103 THR A O 1
ATOM 825 N N . ILE A 1 104 ? -19.976 -39.580 -0.863 1.00 96.62 104 ILE A N 1
ATOM 826 C CA . ILE A 1 104 ? -20.644 -40.876 -0.743 1.00 96.62 104 ILE A CA 1
ATOM 827 C C . ILE A 1 104 ? -21.992 -40.664 -0.038 1.00 96.62 104 ILE A C 1
ATOM 829 O O . ILE A 1 104 ? -22.124 -39.676 0.690 1.00 96.62 104 ILE A O 1
ATOM 833 N N . PRO A 1 105 ? -22.971 -41.579 -0.190 1.00 97.94 105 PRO A N 1
ATOM 834 C CA . PRO A 1 105 ? -24.291 -41.421 0.415 1.00 97.94 105 PRO A CA 1
ATOM 835 C C . PRO A 1 105 ? -24.226 -41.099 1.917 1.00 97.94 105 PRO A C 1
ATOM 837 O O . PRO A 1 105 ? -23.702 -41.883 2.709 1.00 97.94 105 PRO A O 1
ATOM 840 N N . GLY A 1 106 ? -24.767 -39.945 2.298 1.00 97.31 106 GLY A N 1
ATOM 841 C CA . GLY A 1 106 ? -24.812 -39.421 3.659 1.00 97.31 106 GLY A CA 1
ATOM 842 C C . GLY A 1 106 ? -23.592 -38.609 4.113 1.00 97.31 106 GLY A C 1
ATOM 843 O O . GLY A 1 106 ? -23.601 -38.144 5.252 1.00 97.31 106 GLY A O 1
ATOM 844 N N . VAL A 1 107 ? -22.557 -38.415 3.282 1.00 97.62 107 VAL A N 1
ATOM 845 C CA . VAL A 1 107 ? -21.349 -37.641 3.638 1.00 97.62 107 VAL A CA 1
ATOM 846 C C . VAL A 1 107 ? -21.212 -36.406 2.753 1.00 97.62 107 VAL A C 1
ATOM 848 O O . VAL A 1 107 ? -20.795 -36.496 1.598 1.00 97.62 107 VAL A O 1
ATOM 851 N N . ILE A 1 108 ? -21.511 -35.245 3.338 1.00 97.69 108 ILE A N 1
ATOM 852 C CA . ILE A 1 108 ? -21.431 -33.934 2.688 1.00 97.69 108 ILE A CA 1
ATOM 853 C C . ILE A 1 108 ? -20.127 -33.244 3.096 1.00 97.69 108 ILE A C 1
ATOM 855 O O . ILE A 1 108 ? -19.868 -33.056 4.285 1.00 97.69 108 ILE A O 1
ATOM 859 N N . LEU A 1 109 ? -19.313 -32.869 2.111 1.00 97.81 109 LEU A N 1
ATOM 860 C CA . LEU A 1 109 ? -18.084 -32.096 2.286 1.00 97.81 109 LEU A CA 1
ATOM 861 C C . LEU A 1 109 ? -18.185 -30.789 1.505 1.00 97.81 109 LEU A C 1
ATOM 863 O O . LEU A 1 109 ? -18.784 -30.745 0.433 1.00 97.81 109 LEU A O 1
ATOM 867 N N . GLY A 1 110 ? -17.565 -29.732 2.018 1.00 96.38 110 GLY A N 1
ATOM 868 C CA . GLY A 1 110 ? -17.645 -28.427 1.389 1.00 96.38 110 GLY A CA 1
ATOM 869 C C . GLY A 1 110 ? -16.770 -27.369 2.040 1.00 96.38 110 GLY A C 1
ATOM 870 O O . GLY A 1 110 ? -16.130 -27.610 3.065 1.00 96.38 110 GLY A O 1
ATOM 871 N N . HIS A 1 111 ? -16.779 -26.183 1.444 1.00 96.81 111 HIS A N 1
ATOM 872 C CA . HIS A 1 111 ? -16.192 -24.974 2.008 1.00 96.81 111 HIS A CA 1
ATOM 873 C C . HIS A 1 111 ? -17.117 -23.784 1.793 1.00 96.81 111 HIS A C 1
ATOM 875 O O . HIS A 1 111 ? -17.963 -23.781 0.896 1.00 96.81 111 HIS A O 1
ATOM 881 N N . LYS A 1 112 ? -16.910 -22.745 2.601 1.00 96.38 112 LYS A N 1
ATOM 882 C CA . LYS A 1 112 ? -17.616 -21.475 2.483 1.00 96.38 112 LYS A CA 1
ATOM 883 C C . LYS A 1 112 ? -16.648 -20.308 2.594 1.00 96.38 112 LYS A C 1
ATOM 885 O O . LYS A 1 112 ? -15.789 -20.302 3.473 1.00 96.38 112 LYS A O 1
ATOM 890 N N . ASN A 1 113 ? -16.845 -19.301 1.754 1.00 95.75 113 ASN A N 1
ATOM 891 C CA . ASN A 1 113 ? -16.098 -18.052 1.792 1.00 95.75 113 ASN A CA 1
ATOM 892 C C . ASN A 1 113 ? -16.840 -17.042 2.676 1.00 95.75 113 ASN A C 1
ATOM 894 O O . ASN A 1 113 ? -17.945 -16.601 2.353 1.00 95.75 113 ASN A O 1
ATOM 898 N N . ILE A 1 114 ? -16.248 -16.683 3.816 1.00 95.56 114 ILE A N 1
ATOM 899 C CA . ILE A 1 114 ? -16.834 -15.754 4.792 1.00 95.56 114 ILE A CA 1
ATOM 900 C C . ILE A 1 114 ? -15.866 -14.581 4.980 1.00 95.56 114 ILE A C 1
ATOM 902 O O . ILE A 1 114 ? -14.683 -14.830 5.219 1.00 95.56 114 ILE A O 1
ATOM 906 N N . PRO A 1 115 ? -16.324 -13.318 4.898 1.00 96.31 115 PRO A N 1
ATOM 907 C CA . PRO A 1 115 ? -15.457 -12.183 5.179 1.00 96.31 115 PRO A CA 1
ATOM 908 C C . PRO A 1 115 ? -14.986 -12.186 6.634 1.00 96.31 115 PRO A C 1
ATOM 910 O O . PRO A 1 115 ? -15.701 -12.599 7.555 1.00 96.31 115 PRO A O 1
ATOM 913 N N . VAL A 1 116 ? -13.781 -11.661 6.851 1.00 97.12 116 VAL A N 1
ATOM 914 C CA . VAL A 1 116 ? -13.283 -11.388 8.201 1.00 97.12 116 VAL A CA 1
ATOM 915 C C . VAL A 1 116 ? -14.221 -10.424 8.927 1.00 97.12 116 VAL A C 1
ATOM 917 O O . VAL A 1 116 ? -14.850 -9.563 8.315 1.00 97.12 116 VAL A O 1
ATOM 920 N N . GLN A 1 117 ? -14.320 -10.555 10.250 1.00 98.00 117 GLN A N 1
ATOM 921 C CA . GLN A 1 117 ? -15.248 -9.745 11.047 1.00 98.00 117 GLN A CA 1
ATOM 922 C C . GLN A 1 117 ? -14.788 -8.290 11.201 1.00 98.00 117 GLN A C 1
ATOM 924 O O . GLN A 1 117 ? -15.603 -7.397 11.412 1.00 98.00 117 GLN A O 1
ATOM 929 N N . SER A 1 118 ? -13.487 -8.028 11.101 1.00 98.62 118 SER A N 1
ATOM 930 C CA . SER A 1 118 ? -12.971 -6.664 11.040 1.00 98.62 118 SER A CA 1
ATOM 931 C C . SER A 1 118 ? -11.595 -6.614 10.399 1.00 98.62 118 SER A C 1
ATOM 933 O O . SER A 1 118 ? -10.794 -7.537 10.565 1.00 98.62 118 SER A O 1
ATOM 935 N N . VAL A 1 119 ? -11.315 -5.512 9.711 1.00 98.56 119 VAL A N 1
ATOM 936 C CA . VAL A 1 119 ? -10.015 -5.249 9.093 1.00 98.56 119 VAL A CA 1
ATOM 937 C C . VAL A 1 119 ? -9.510 -3.858 9.469 1.00 98.56 119 VAL A C 1
ATOM 939 O O . VAL A 1 119 ? -10.286 -2.902 9.530 1.00 98.56 119 VAL A O 1
ATOM 942 N N . GLY A 1 120 ? -8.213 -3.757 9.738 1.00 98.50 120 GLY A N 1
ATOM 943 C CA . GLY A 1 120 ? -7.481 -2.508 9.892 1.00 98.50 120 GLY A CA 1
ATOM 944 C C . GLY A 1 120 ? -6.690 -2.211 8.625 1.00 98.50 120 GLY A C 1
ATOM 945 O O . GLY A 1 120 ? -5.791 -2.965 8.267 1.00 98.50 120 GLY A O 1
ATOM 946 N N . CYS A 1 121 ? -7.031 -1.126 7.943 1.00 98.06 121 CYS A N 1
ATOM 947 C CA . CYS A 1 121 ? -6.379 -0.655 6.730 1.00 98.06 121 CYS A CA 1
ATOM 948 C C . CYS A 1 121 ? -5.392 0.453 7.099 1.00 98.06 121 CYS A C 1
ATOM 950 O O . CYS A 1 121 ? -5.793 1.550 7.498 1.00 98.06 121 CYS A O 1
ATOM 952 N N . TYR A 1 122 ? -4.100 0.174 6.974 1.00 96.69 122 TYR A N 1
ATOM 953 C CA . TYR A 1 122 ? -3.071 1.191 7.128 1.00 96.69 122 TYR A CA 1
ATOM 954 C C . TYR A 1 122 ? -2.817 1.883 5.784 1.00 96.69 122 TYR A C 1
ATOM 956 O O . TYR A 1 122 ? -2.454 1.245 4.798 1.00 96.69 122 TYR A O 1
ATOM 964 N N . VAL A 1 123 ? -3.016 3.199 5.746 1.00 95.44 123 VAL A N 1
ATOM 965 C CA . VAL A 1 123 ? -2.777 4.042 4.572 1.00 95.44 123 VAL A CA 1
ATOM 966 C C . VAL A 1 123 ? -1.581 4.941 4.879 1.00 95.44 123 VAL A C 1
ATOM 968 O O . VAL A 1 123 ? -1.668 5.795 5.763 1.00 95.44 123 VAL A O 1
ATOM 971 N N . PRO A 1 124 ? -0.444 4.762 4.190 1.00 88.94 124 PRO A N 1
ATOM 972 C CA . PRO A 1 124 ? 0.727 5.597 4.409 1.00 88.94 124 PRO A CA 1
ATOM 973 C C . PRO A 1 124 ? 0.474 7.058 4.035 1.00 88.94 124 PRO A C 1
ATOM 975 O O . PRO A 1 124 ? -0.272 7.368 3.108 1.00 88.94 124 PRO A O 1
ATOM 978 N N . GLY A 1 125 ? 1.168 7.959 4.723 1.00 77.19 125 GLY A N 1
ATOM 979 C CA . GLY A 1 125 ? 1.178 9.384 4.384 1.00 77.19 125 GLY A CA 1
ATOM 980 C C . GLY A 1 125 ? 2.556 10.035 4.467 1.00 77.19 125 GLY A C 1
ATOM 981 O O . GLY A 1 125 ? 2.612 11.253 4.420 1.00 77.19 125 GLY A O 1
ATOM 982 N N . GLY A 1 126 ? 3.626 9.231 4.603 1.00 66.62 126 GLY A N 1
ATOM 983 C CA . GLY A 1 126 ? 5.000 9.619 4.962 1.00 66.62 126 GLY A CA 1
ATOM 984 C C . GLY A 1 126 ? 5.498 10.945 4.376 1.00 66.62 126 GLY A C 1
ATOM 985 O O . GLY A 1 126 ? 5.236 12.001 4.939 1.00 66.62 126 GLY A O 1
ATOM 986 N N . LYS A 1 127 ? 6.274 10.899 3.284 1.00 66.62 127 LYS A N 1
ATOM 987 C CA . LYS A 1 127 ? 6.677 12.117 2.550 1.00 66.62 127 LYS A CA 1
ATOM 988 C C . LYS A 1 127 ? 5.536 12.679 1.702 1.00 66.62 127 LYS A C 1
ATOM 990 O O . LYS A 1 127 ? 5.485 13.882 1.472 1.00 66.62 127 LYS A O 1
ATOM 995 N N . PHE A 1 128 ? 4.633 11.805 1.257 1.00 75.88 128 PHE A N 1
ATOM 996 C CA . PHE A 1 128 ? 3.532 12.139 0.365 1.00 75.88 128 PHE A CA 1
ATOM 997 C C . PHE A 1 128 ? 2.228 11.491 0.855 1.00 75.88 128 PHE A C 1
ATOM 999 O O . PHE A 1 128 ? 2.241 10.323 1.261 1.00 75.88 128 PHE A O 1
ATOM 1006 N N . PRO A 1 129 ? 1.091 12.206 0.807 1.00 82.00 129 PRO A N 1
ATOM 1007 C CA . PRO A 1 129 ? -0.220 11.630 1.094 1.00 82.00 129 PRO A CA 1
ATOM 1008 C C . PRO A 1 129 ? -0.592 10.576 0.042 1.00 82.00 129 PRO A C 1
ATOM 1010 O O . PRO A 1 129 ? -0.750 10.905 -1.133 1.00 82.00 129 PRO A O 1
ATOM 1013 N N . MET A 1 130 ? -0.769 9.312 0.444 1.00 85.19 130 MET A N 1
ATOM 1014 C CA . MET A 1 130 ? -0.925 8.209 -0.510 1.00 85.19 130 MET A CA 1
ATOM 1015 C C . MET A 1 130 ? -2.386 7.784 -0.688 1.00 85.19 130 MET A C 1
ATOM 1017 O O . MET A 1 130 ? -2.850 6.780 -0.145 1.00 85.19 130 MET A O 1
ATOM 1021 N N . VAL A 1 131 ? -3.115 8.557 -1.497 1.00 90.88 131 VAL A N 1
ATOM 1022 C CA . VAL A 1 131 ? -4.544 8.346 -1.805 1.00 90.88 131 VAL A CA 1
ATOM 1023 C C . VAL A 1 131 ? -4.813 6.946 -2.383 1.00 90.88 131 VAL A C 1
ATOM 1025 O O . VAL A 1 131 ? -5.783 6.292 -1.997 1.00 90.88 131 VAL A O 1
ATOM 1028 N N . ALA A 1 132 ? -3.915 6.445 -3.237 1.00 89.25 132 ALA A N 1
ATOM 1029 C CA . ALA A 1 132 ? -4.059 5.154 -3.913 1.00 89.25 132 ALA A CA 1
ATOM 1030 C C . ALA A 1 132 ? -4.189 3.960 -2.948 1.00 89.25 132 ALA A C 1
ATOM 1032 O O . ALA A 1 132 ? -4.988 3.052 -3.188 1.00 89.25 132 ALA A O 1
ATOM 1033 N N . SER A 1 133 ? -3.465 3.974 -1.822 1.00 89.19 133 SER A N 1
ATOM 1034 C CA . SER A 1 133 ? -3.492 2.873 -0.848 1.00 89.19 133 SER A CA 1
ATOM 1035 C C . SER A 1 133 ? -4.880 2.696 -0.216 1.00 89.19 133 SER A C 1
ATOM 1037 O O . SER A 1 133 ? -5.325 1.568 0.014 1.00 89.19 133 SER A O 1
ATOM 1039 N N . ALA A 1 134 ? -5.626 3.791 -0.025 1.00 92.81 134 ALA A N 1
ATOM 1040 C CA . ALA A 1 134 ? -7.002 3.730 0.463 1.00 92.81 134 ALA A CA 1
ATOM 1041 C C . ALA A 1 134 ? -7.929 2.997 -0.522 1.00 92.81 134 ALA A C 1
ATOM 1043 O O . ALA A 1 134 ? -8.800 2.241 -0.095 1.00 92.81 134 ALA A O 1
ATOM 1044 N N . HIS A 1 135 ? -7.736 3.172 -1.833 1.00 93.81 135 HIS A N 1
ATOM 1045 C CA . HIS A 1 135 ? -8.539 2.480 -2.845 1.00 93.81 135 HIS A CA 1
ATOM 1046 C C . HIS A 1 135 ? -8.326 0.967 -2.785 1.00 93.81 135 HIS A C 1
ATOM 1048 O O . HIS A 1 135 ? -9.295 0.216 -2.733 1.00 93.81 135 HIS A O 1
ATOM 1054 N N . MET A 1 136 ? -7.068 0.528 -2.729 1.00 91.75 136 MET A N 1
ATOM 1055 C CA . MET A 1 136 ? -6.718 -0.893 -2.828 1.00 91.75 136 MET A CA 1
ATOM 1056 C C . MET A 1 136 ? -7.011 -1.689 -1.550 1.00 91.75 136 MET A C 1
ATOM 1058 O O . MET A 1 136 ? -7.266 -2.888 -1.623 1.00 91.75 136 MET A O 1
ATOM 1062 N N . SER A 1 137 ? -7.008 -1.038 -0.384 1.00 93.81 137 SER A N 1
ATOM 1063 C CA . SER A 1 137 ? -7.252 -1.699 0.907 1.00 93.81 137 SER A CA 1
ATOM 1064 C C . SER A 1 137 ? -8.708 -1.611 1.372 1.00 93.81 137 SER A C 1
ATOM 1066 O O . SER A 1 137 ? -9.323 -2.618 1.716 1.00 93.81 137 SER A O 1
ATOM 1068 N N . ILE A 1 138 ? -9.288 -0.410 1.378 1.00 97.94 138 ILE A N 1
ATOM 1069 C CA . ILE A 1 138 ? -10.601 -0.175 1.993 1.00 97.94 138 ILE A CA 1
ATOM 1070 C C . ILE A 1 138 ? -11.716 -0.599 1.039 1.00 97.94 138 ILE A C 1
ATOM 1072 O O . ILE A 1 138 ? -12.638 -1.298 1.454 1.00 97.94 138 ILE A O 1
ATOM 1076 N N . ALA A 1 139 ? -11.628 -0.230 -0.245 1.00 97.44 139 ALA A N 1
ATOM 1077 C CA . ALA A 1 139 ? -12.693 -0.548 -1.195 1.00 97.44 139 ALA A CA 1
ATOM 1078 C C . ALA A 1 139 ? -12.825 -2.063 -1.423 1.00 97.44 139 ALA A C 1
ATOM 1080 O O . ALA A 1 139 ? -13.942 -2.568 -1.533 1.00 97.44 139 ALA A O 1
ATOM 1081 N N . THR A 1 140 ? -11.709 -2.798 -1.431 1.00 96.44 140 THR A N 1
ATOM 1082 C CA . THR A 1 140 ? -11.702 -4.267 -1.540 1.00 96.44 140 THR A CA 1
ATOM 1083 C C . THR A 1 140 ? -12.311 -4.927 -0.301 1.00 96.44 140 THR A C 1
ATOM 1085 O O . THR A 1 140 ? -13.135 -5.831 -0.438 1.00 96.44 140 THR A O 1
ATOM 1088 N N . ALA A 1 141 ? -12.013 -4.429 0.905 1.00 97.69 141 ALA A N 1
ATOM 1089 C CA . ALA A 1 141 ? -12.656 -4.886 2.138 1.00 97.69 141 ALA A CA 1
ATOM 1090 C C . ALA A 1 141 ? -14.174 -4.635 2.146 1.00 97.69 141 ALA A C 1
ATOM 1092 O O . ALA A 1 141 ? -14.947 -5.489 2.591 1.00 97.69 141 ALA A O 1
ATOM 1093 N N . THR A 1 142 ? -14.617 -3.489 1.620 1.00 98.31 142 THR A N 1
ATOM 1094 C CA . THR A 1 142 ? -16.044 -3.190 1.453 1.00 98.31 142 THR A CA 1
ATOM 1095 C C . THR A 1 142 ? -16.710 -4.164 0.484 1.00 98.31 142 THR A C 1
ATOM 1097 O O . THR A 1 142 ? -17.757 -4.713 0.818 1.00 98.31 142 THR A O 1
ATOM 1100 N N . VAL A 1 143 ? -16.097 -4.437 -0.672 1.00 98.06 143 VAL A N 1
ATOM 1101 C CA . VAL A 1 143 ? -16.612 -5.411 -1.656 1.00 98.06 143 VAL A CA 1
ATOM 1102 C C . VAL A 1 143 ? -16.662 -6.830 -1.082 1.00 98.06 143 VAL A C 1
ATOM 1104 O O . VAL A 1 143 ? -17.623 -7.562 -1.313 1.00 98.06 143 VAL A O 1
ATOM 1107 N N . ALA A 1 144 ? -15.677 -7.217 -0.269 1.00 97.31 144 ALA A N 1
ATOM 1108 C CA . ALA A 1 144 ? -15.690 -8.501 0.427 1.00 97.31 144 ALA A CA 1
ATOM 1109 C C . ALA A 1 144 ? -16.841 -8.627 1.448 1.00 97.31 144 ALA A C 1
ATOM 1111 O O . ALA A 1 144 ? -17.207 -9.746 1.813 1.00 97.31 144 ALA A O 1
ATOM 1112 N N . GLY A 1 145 ? -17.429 -7.508 1.889 1.00 97.62 145 GLY A N 1
ATOM 1113 C CA . GLY A 1 145 ? -18.511 -7.472 2.873 1.00 97.62 145 GLY A CA 1
ATOM 1114 C C . GLY A 1 145 ? -18.022 -7.477 4.321 1.00 97.62 145 GLY A C 1
ATOM 1115 O O . GLY A 1 145 ? -18.710 -8.001 5.197 1.00 97.62 145 GLY A O 1
ATOM 1116 N N . VAL A 1 146 ? -16.828 -6.934 4.587 1.00 98.56 146 VAL A N 1
ATOM 1117 C CA . VAL A 1 146 ? -16.288 -6.830 5.951 1.00 98.56 146 VAL A CA 1
ATOM 1118 C C . VAL A 1 146 ? -17.150 -5.862 6.779 1.00 98.56 146 VAL A C 1
ATOM 1120 O O . VAL A 1 146 ? -17.276 -4.694 6.406 1.00 98.56 146 VAL A O 1
ATOM 1123 N N . PRO A 1 147 ? -17.724 -6.289 7.922 1.00 98.31 147 PRO A N 1
ATOM 1124 C CA . PRO A 1 147 ? -18.716 -5.491 8.643 1.00 98.31 147 PRO A CA 1
ATOM 1125 C C . PRO A 1 147 ? -18.112 -4.361 9.491 1.00 98.31 147 PRO A C 1
ATOM 1127 O O . PRO A 1 147 ? -18.838 -3.474 9.930 1.00 98.31 147 PRO A O 1
ATOM 1130 N N . ARG A 1 148 ? -16.795 -4.375 9.742 1.00 98.62 148 ARG A N 1
ATOM 1131 C CA . ARG A 1 148 ? -16.080 -3.288 10.428 1.00 98.62 148 ARG A CA 1
ATOM 1132 C C . ARG A 1 148 ? -14.728 -3.031 9.772 1.00 98.62 148 ARG A C 1
ATOM 1134 O O . ARG A 1 148 ? -13.835 -3.872 9.821 1.00 98.62 148 ARG A O 1
ATOM 1141 N N . ILE A 1 149 ? -14.564 -1.836 9.215 1.00 98.81 149 ILE A N 1
ATOM 1142 C CA . ILE A 1 149 ? -13.344 -1.402 8.523 1.00 98.81 149 ILE A CA 1
ATOM 1143 C C . ILE A 1 149 ? -12.787 -0.190 9.261 1.00 98.81 149 ILE A C 1
ATOM 1145 O O . ILE A 1 149 ? -13.420 0.866 9.287 1.00 98.81 149 ILE A O 1
ATOM 1149 N N . VAL A 1 150 ? -11.620 -0.361 9.872 1.00 98.75 150 VAL A N 1
ATOM 1150 C CA . VAL A 1 150 ? -10.869 0.700 10.549 1.00 98.75 150 VAL A CA 1
ATOM 1151 C C . VAL A 1 150 ? -9.774 1.165 9.603 1.00 98.75 150 VAL A C 1
ATOM 1153 O O . VAL A 1 150 ? -9.062 0.330 9.061 1.00 98.75 150 VAL A O 1
ATOM 1156 N N . ALA A 1 151 ? -9.618 2.466 9.399 1.00 98.31 151 ALA A N 1
ATOM 1157 C CA . ALA A 1 151 ? -8.566 3.033 8.567 1.00 98.31 151 ALA A CA 1
ATOM 1158 C C . ALA A 1 151 ? -7.687 3.979 9.387 1.00 98.31 151 ALA A C 1
ATOM 1160 O O . ALA A 1 151 ? -8.202 4.828 10.117 1.00 98.31 151 ALA A O 1
ATOM 1161 N N . CYS A 1 152 ? -6.368 3.845 9.257 1.00 97.94 152 CYS A N 1
ATOM 1162 C CA . CYS A 1 152 ? -5.400 4.735 9.897 1.00 97.94 152 CYS A CA 1
ATOM 1163 C C . CYS A 1 152 ? -4.488 5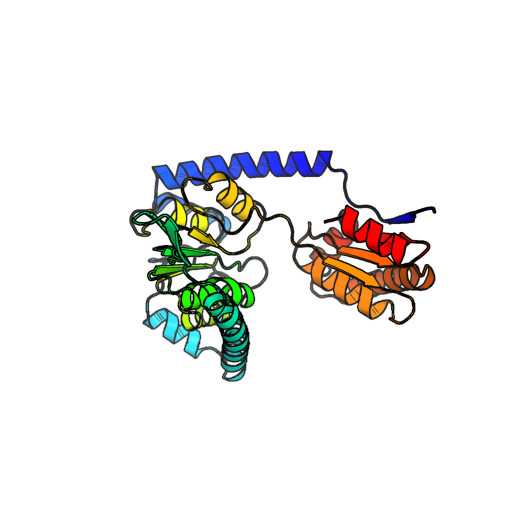.384 8.859 1.00 97.94 152 CYS A C 1
ATOM 1165 O O . CYS A 1 152 ? -3.999 4.700 7.962 1.00 97.94 152 CYS A O 1
ATOM 1167 N N . THR A 1 153 ? -4.224 6.681 9.008 1.00 96.75 153 THR A N 1
ATOM 1168 C CA . THR A 1 153 ? -3.198 7.412 8.244 1.00 96.75 153 THR A CA 1
ATOM 1169 C C . THR A 1 153 ? -2.439 8.356 9.165 1.00 96.75 153 THR A C 1
ATOM 1171 O O . THR A 1 153 ? -3.077 8.992 10.004 1.00 96.75 153 THR A O 1
ATOM 1174 N N . PRO A 1 154 ? -1.112 8.522 9.020 1.00 95.25 154 PRO A N 1
ATOM 1175 C CA . PRO A 1 154 ? -0.418 9.610 9.700 1.00 95.25 154 PRO A CA 1
ATOM 1176 C C . PRO A 1 154 ? -0.987 10.976 9.279 1.00 95.25 154 PRO A C 1
ATOM 1178 O O . PRO A 1 154 ? -1.547 11.104 8.181 1.00 95.25 154 PRO A O 1
ATOM 1181 N N . PRO A 1 155 ? -0.838 12.006 10.126 1.00 94.19 155 PRO A N 1
ATOM 1182 C CA . PRO A 1 155 ? -1.051 13.383 9.704 1.00 94.19 155 PRO A CA 1
ATOM 1183 C C . PRO A 1 155 ? -0.012 13.777 8.642 1.00 94.19 155 PRO A C 1
ATOM 1185 O O . PRO A 1 155 ? 1.118 13.298 8.642 1.00 94.19 155 PRO A O 1
ATOM 1188 N N . PHE A 1 156 ? -0.386 14.703 7.769 1.00 92.25 156 PHE A N 1
ATOM 1189 C CA . PHE A 1 156 ? 0.486 15.331 6.786 1.00 92.25 156 PHE A CA 1
ATOM 1190 C C . PHE A 1 156 ? 0.606 16.818 7.121 1.00 92.25 156 PHE A C 1
ATOM 1192 O O . PHE A 1 156 ? -0.409 17.493 7.300 1.00 92.25 156 PHE A O 1
ATOM 1199 N N . GLU A 1 157 ? 1.833 17.322 7.267 1.00 88.88 157 GLU A N 1
ATOM 1200 C CA . GLU A 1 157 ? 2.089 18.705 7.710 1.00 88.88 157 GLU A CA 1
ATOM 1201 C C . GLU A 1 157 ? 1.331 19.067 9.009 1.00 88.88 157 GLU A C 1
ATOM 1203 O O . GLU A 1 157 ? 0.766 20.152 9.157 1.00 88.88 157 GLU A O 1
ATOM 1208 N N . GLY A 1 158 ? 1.272 18.121 9.954 1.00 90.38 158 GLY A N 1
ATOM 1209 C CA . GLY A 1 158 ? 0.628 18.306 11.260 1.00 90.38 158 GLY A CA 1
ATOM 1210 C C . GLY A 1 158 ? -0.907 18.293 11.249 1.00 90.38 158 GLY A C 1
ATOM 1211 O O . GLY A 1 158 ? -1.521 18.628 12.263 1.00 90.38 158 GLY A O 1
ATOM 1212 N N . LYS A 1 159 ? -1.550 17.912 10.138 1.00 93.50 159 LYS A N 1
ATOM 1213 C CA . LYS A 1 159 ? -3.017 17.847 10.016 1.00 93.50 159 LYS A CA 1
ATOM 1214 C C . LYS A 1 159 ? -3.487 16.652 9.170 1.00 93.50 159 LYS A C 1
ATOM 1216 O O . LYS A 1 159 ? -2.697 16.073 8.434 1.00 93.50 159 LYS A O 1
ATOM 1221 N N . PRO A 1 160 ? -4.769 16.260 9.229 1.00 95.44 160 PRO A N 1
ATOM 1222 C CA . PRO A 1 160 ? -5.308 15.244 8.325 1.00 95.44 160 PRO A CA 1
ATOM 1223 C C . PRO A 1 160 ? -5.267 15.734 6.868 1.00 95.44 160 PRO A C 1
ATOM 1225 O O . PRO A 1 160 ? -5.633 16.877 6.588 1.00 95.44 160 PRO A O 1
ATOM 1228 N N . ASN A 1 161 ? -4.853 14.880 5.928 1.00 96.44 161 ASN A N 1
ATOM 1229 C CA . ASN A 1 161 ? -4.894 15.213 4.504 1.00 96.44 161 ASN A CA 1
ATOM 1230 C C . ASN A 1 161 ? -6.303 14.980 3.930 1.00 96.44 161 ASN A C 1
ATOM 1232 O O . ASN A 1 161 ? -6.789 13.851 3.927 1.00 96.44 161 ASN A O 1
ATOM 1236 N N . ALA A 1 162 ? -6.941 16.031 3.409 1.00 97.06 162 ALA A N 1
ATOM 1237 C CA . ALA A 1 162 ? -8.325 15.974 2.938 1.00 97.06 162 ALA A CA 1
ATOM 1238 C C . ALA A 1 162 ? -8.574 14.900 1.864 1.00 97.06 162 ALA A C 1
ATOM 1240 O O . ALA A 1 162 ? -9.558 14.170 1.966 1.00 97.06 162 ALA A O 1
ATOM 1241 N N . ALA A 1 163 ? -7.677 14.751 0.884 1.00 96.94 163 ALA A N 1
ATOM 1242 C CA . ALA A 1 163 ? -7.832 13.783 -0.203 1.00 96.94 163 ALA A CA 1
ATOM 1243 C C . ALA A 1 163 ? -7.725 12.335 0.298 1.00 96.94 163 ALA A C 1
ATOM 1245 O O . ALA A 1 163 ? -8.530 11.486 -0.083 1.00 96.94 163 ALA A O 1
ATOM 1246 N N . VAL A 1 164 ? -6.789 12.060 1.214 1.00 97.00 164 VAL A N 1
ATOM 1247 C CA . VAL A 1 164 ? -6.655 10.738 1.847 1.00 97.00 164 VAL A CA 1
ATOM 1248 C C . VAL A 1 164 ? -7.887 10.410 2.691 1.00 97.00 164 VAL A C 1
ATOM 1250 O O . VAL A 1 164 ? -8.445 9.323 2.552 1.00 97.00 164 VAL A O 1
ATOM 1253 N N . ILE A 1 165 ? -8.364 11.348 3.519 1.00 98.00 165 ILE A N 1
ATOM 1254 C CA . ILE A 1 165 ? -9.570 11.137 4.338 1.00 98.00 165 ILE A CA 1
ATOM 1255 C C . ILE A 1 165 ? -10.806 10.928 3.453 1.00 98.00 165 ILE A C 1
ATOM 1257 O O . ILE A 1 165 ? -11.597 10.021 3.715 1.00 98.00 165 ILE A O 1
ATOM 1261 N N . ALA A 1 166 ? -10.950 11.701 2.374 1.00 98.31 166 ALA A N 1
ATOM 1262 C CA . ALA A 1 166 ? -12.019 11.513 1.400 1.00 98.31 166 ALA A CA 1
ATOM 1263 C C . ALA A 1 166 ? -11.958 10.123 0.759 1.00 98.31 166 ALA A C 1
ATOM 1265 O O . ALA A 1 166 ? -12.976 9.438 0.687 1.00 98.31 166 ALA A O 1
ATOM 1266 N N . ALA A 1 167 ? -10.774 9.667 0.348 1.00 98.06 167 ALA A N 1
ATOM 1267 C CA . ALA A 1 167 ? -10.596 8.342 -0.230 1.00 98.06 167 ALA A CA 1
ATOM 1268 C C . ALA A 1 167 ? -10.884 7.210 0.766 1.00 98.06 167 ALA A C 1
ATOM 1270 O O . ALA A 1 167 ? -11.492 6.214 0.381 1.00 98.06 167 ALA A O 1
ATOM 1271 N N . MET A 1 168 ? -10.521 7.358 2.042 1.00 98.50 168 MET A N 1
ATOM 1272 C CA . MET A 1 168 ? -10.886 6.394 3.085 1.00 98.50 168 MET A CA 1
ATOM 1273 C C . MET A 1 168 ? -12.398 6.333 3.306 1.00 98.50 168 MET A C 1
ATOM 1275 O O . MET A 1 168 ? -12.985 5.251 3.311 1.00 98.50 168 MET A O 1
ATOM 1279 N N . HIS A 1 169 ? -13.031 7.498 3.463 1.00 98.56 169 HIS A N 1
ATOM 1280 C CA . HIS A 1 169 ? -14.463 7.605 3.719 1.00 98.56 169 HIS A CA 1
ATOM 1281 C C . HIS A 1 169 ? -15.277 7.066 2.542 1.00 98.56 169 HIS A C 1
ATOM 1283 O O . HIS A 1 169 ? -16.058 6.132 2.703 1.00 98.56 169 HIS A O 1
ATOM 1289 N N . LEU A 1 170 ? -15.030 7.586 1.335 1.00 98.19 170 LEU A N 1
ATOM 1290 C CA . LEU A 1 170 ? -15.693 7.126 0.115 1.00 98.19 170 LEU A CA 1
ATOM 1291 C C . LEU A 1 170 ? -15.370 5.664 -0.191 1.00 98.19 170 LEU A C 1
ATOM 1293 O O . LEU A 1 170 ? -16.179 4.993 -0.824 1.00 98.19 170 LEU A O 1
ATOM 1297 N N . GLY A 1 171 ? -14.215 5.165 0.264 1.00 97.62 171 GLY A N 1
ATOM 1298 C CA . GLY A 1 171 ? -13.811 3.767 0.135 1.00 97.62 171 GLY A CA 1
ATOM 1299 C C . GLY A 1 171 ? -14.707 2.816 0.925 1.00 97.62 171 GLY A C 1
ATOM 1300 O O . GLY A 1 171 ? -14.933 1.704 0.456 1.00 97.62 171 GLY A O 1
ATOM 1301 N N . GLY A 1 172 ? -15.275 3.280 2.044 1.00 98.06 172 GLY A N 1
ATOM 1302 C CA . GLY A 1 172 ? -16.147 2.505 2.931 1.00 98.06 172 GLY A CA 1
ATOM 1303 C C . GLY A 1 172 ? -15.570 2.256 4.329 1.00 98.06 172 GLY A C 1
ATOM 1304 O O . GLY A 1 172 ? -16.011 1.335 5.018 1.00 98.06 172 GLY A O 1
ATOM 1305 N N . ALA A 1 173 ? -14.577 3.040 4.768 1.00 98.56 173 ALA A N 1
ATOM 1306 C CA . ALA A 1 173 ? -14.087 2.964 6.141 1.00 98.56 173 ALA A CA 1
ATOM 1307 C C . ALA A 1 173 ? -15.184 3.386 7.131 1.00 98.56 173 ALA A C 1
ATOM 1309 O O . ALA A 1 173 ? -15.806 4.435 6.978 1.00 98.56 173 ALA A O 1
ATOM 1310 N N . HIS A 1 174 ? -15.388 2.581 8.174 1.00 98.62 174 HIS A N 1
ATOM 1311 C CA . HIS A 1 174 ? -16.364 2.849 9.234 1.00 98.62 174 HIS A CA 1
ATOM 1312 C C . HIS A 1 174 ? -15.767 3.715 10.349 1.00 98.62 174 HIS A C 1
ATOM 1314 O O . HIS A 1 174 ? -16.476 4.431 11.054 1.00 98.62 174 HIS A O 1
ATOM 1320 N N . GLU A 1 175 ? -14.452 3.622 10.551 1.00 98.62 175 GLU A N 1
ATOM 1321 C CA . GLU A 1 175 ? -13.723 4.380 11.561 1.00 98.62 175 GLU A CA 1
ATOM 1322 C C . GLU A 1 175 ? -12.423 4.892 10.945 1.00 98.62 175 GLU A C 1
ATOM 1324 O O . GLU A 1 175 ? -11.652 4.100 10.407 1.00 98.62 175 GLU A O 1
ATOM 1329 N N . ILE A 1 176 ? -12.175 6.200 11.021 1.00 98.75 176 ILE A N 1
ATOM 1330 C CA . ILE A 1 176 ? -10.976 6.829 10.460 1.00 98.75 176 ILE A CA 1
ATOM 1331 C C . ILE A 1 176 ? -10.177 7.472 11.588 1.00 98.75 176 ILE A C 1
ATOM 1333 O O . ILE A 1 176 ? -10.695 8.328 12.308 1.00 98.75 176 ILE A O 1
ATOM 1337 N N . TYR A 1 177 ? -8.918 7.062 11.725 1.00 98.44 177 TYR A N 1
ATOM 1338 C CA . TYR A 1 177 ? -7.985 7.538 12.738 1.00 98.44 177 TYR A CA 1
ATOM 1339 C C . TYR A 1 177 ? -6.777 8.220 12.092 1.00 98.44 177 TYR A C 1
ATOM 1341 O O . TYR A 1 177 ? -6.186 7.709 11.141 1.00 98.44 177 TYR A O 1
ATOM 1349 N N . VAL A 1 178 ? -6.377 9.367 12.637 1.00 97.31 178 VAL A N 1
ATOM 1350 C CA . VAL A 1 178 ? -5.223 10.130 12.144 1.00 97.31 178 VAL A CA 1
ATOM 1351 C C . VAL A 1 178 ? -4.001 9.828 13.008 1.00 97.31 178 VAL A C 1
ATOM 1353 O O . VAL A 1 178 ? -3.673 10.570 13.927 1.00 97.31 178 VAL A O 1
ATOM 1356 N N . MET A 1 179 ? -3.367 8.689 12.747 1.00 95.25 179 MET A N 1
ATOM 1357 C CA . MET A 1 179 ? -2.137 8.219 13.385 1.00 95.25 179 MET A CA 1
ATOM 1358 C C . MET A 1 179 ? -1.378 7.267 12.446 1.00 95.25 179 MET A C 1
ATOM 1360 O O . MET A 1 179 ? -1.988 6.542 11.655 1.00 95.25 179 MET A O 1
ATOM 1364 N N . GLY A 1 180 ? -0.043 7.282 12.516 1.00 93.69 180 GLY A N 1
ATOM 1365 C CA . GLY A 1 180 ? 0.850 6.549 11.610 1.00 93.69 180 GLY A CA 1
ATOM 1366 C C . GLY A 1 180 ? 1.647 5.411 12.247 1.00 93.69 180 GLY A C 1
ATOM 1367 O O . GLY A 1 180 ? 1.495 5.114 13.425 1.00 93.69 180 GLY A O 1
ATOM 1368 N N . GLY A 1 181 ? 2.536 4.795 11.463 1.00 93.44 181 GLY A N 1
ATOM 1369 C CA . GLY A 1 181 ? 3.636 3.967 11.956 1.00 93.44 181 GLY A CA 1
ATOM 1370 C C . GLY A 1 181 ? 3.241 2.734 12.771 1.00 93.44 181 GLY A C 1
ATOM 1371 O O . GLY A 1 181 ? 2.148 2.179 12.638 1.00 93.44 181 GLY A O 1
ATOM 1372 N N . ILE A 1 182 ? 4.170 2.313 13.633 1.00 96.19 182 ILE A N 1
ATOM 1373 C CA . ILE A 1 182 ? 3.996 1.159 14.525 1.00 96.19 182 ILE A CA 1
ATOM 1374 C C . ILE A 1 182 ? 2.825 1.404 15.481 1.00 96.19 182 ILE A C 1
ATOM 1376 O O . ILE A 1 182 ? 2.084 0.476 15.779 1.00 96.19 182 ILE A O 1
ATOM 1380 N N . GLN A 1 183 ? 2.620 2.645 15.931 1.00 95.31 183 GLN A N 1
ATOM 1381 C CA . GLN A 1 183 ? 1.547 2.999 16.856 1.00 95.31 183 GLN A CA 1
ATOM 1382 C C . GLN A 1 183 ? 0.154 2.761 16.272 1.00 95.31 183 GLN A C 1
ATOM 1384 O O . GLN A 1 183 ? -0.700 2.221 16.968 1.00 95.31 183 GLN A O 1
ATOM 1389 N N . ALA A 1 184 ? -0.068 3.071 14.993 1.00 97.31 184 ALA A N 1
ATOM 1390 C CA . ALA A 1 184 ? -1.343 2.798 14.337 1.00 97.31 184 ALA A CA 1
ATOM 1391 C C . ALA A 1 184 ? -1.584 1.294 14.148 1.00 97.31 184 ALA A C 1
ATOM 1393 O O . ALA A 1 184 ? -2.652 0.779 14.478 1.00 97.31 184 ALA A O 1
ATOM 1394 N N . VAL A 1 185 ? -0.575 0.585 13.637 1.00 97.69 185 VAL A N 1
ATOM 1395 C CA . VAL A 1 185 ? -0.634 -0.861 13.374 1.00 97.69 185 VAL A CA 1
ATOM 1396 C C . VAL A 1 185 ? -0.809 -1.642 14.678 1.00 97.69 185 VAL A C 1
ATOM 1398 O O . VAL A 1 185 ? -1.684 -2.500 14.782 1.00 97.69 185 VAL A O 1
ATOM 1401 N N . GLY A 1 186 ? -0.021 -1.292 15.694 1.00 98.00 186 GLY A N 1
ATOM 1402 C CA . GLY A 1 186 ? -0.087 -1.849 17.037 1.00 98.00 186 GLY A CA 1
ATOM 1403 C C . GLY A 1 186 ? -1.438 -1.589 17.689 1.00 98.00 186 GLY A C 1
ATOM 1404 O O . GLY A 1 186 ? -2.061 -2.537 18.149 1.00 98.00 186 GLY A O 1
ATOM 1405 N N . ALA A 1 187 ? -1.951 -0.355 17.659 1.00 98.38 187 ALA A N 1
ATOM 1406 C CA . ALA A 1 187 ? -3.257 -0.044 18.240 1.00 98.38 187 ALA A CA 1
ATOM 1407 C C . ALA A 1 187 ? -4.405 -0.812 17.564 1.00 98.38 187 ALA A C 1
ATOM 1409 O O . ALA A 1 187 ? -5.285 -1.323 18.253 1.00 98.38 187 ALA A O 1
ATOM 1410 N N . MET A 1 188 ? -4.384 -0.954 16.233 1.00 98.56 188 MET A N 1
ATOM 1411 C CA . MET A 1 188 ? -5.390 -1.746 15.517 1.00 98.56 188 MET A CA 1
ATOM 1412 C C . MET A 1 188 ? -5.295 -3.245 15.829 1.00 98.56 188 MET A C 1
ATOM 1414 O O . MET A 1 188 ? -6.328 -3.894 15.941 1.00 98.56 188 MET A O 1
ATOM 1418 N N . ALA A 1 189 ? -4.097 -3.820 15.963 1.00 98.25 189 ALA A N 1
ATOM 1419 C CA . ALA A 1 189 ? -3.936 -5.260 16.198 1.00 98.25 189 ALA A CA 1
ATOM 1420 C C . ALA A 1 189 ? -4.081 -5.674 17.667 1.00 98.25 189 ALA A C 1
ATOM 1422 O O . ALA A 1 189 ? -4.687 -6.698 17.980 1.00 98.25 189 ALA A O 1
ATOM 1423 N N . ILE A 1 190 ? -3.478 -4.906 18.571 1.00 98.38 190 ILE A N 1
ATOM 1424 C CA . ILE A 1 190 ? -3.428 -5.198 20.006 1.00 98.38 190 ILE A CA 1
ATOM 1425 C C . ILE A 1 190 ? -4.731 -4.759 20.669 1.00 98.38 190 ILE A C 1
ATOM 1427 O O . ILE A 1 190 ? -5.249 -5.481 21.525 1.00 98.38 190 ILE A O 1
ATOM 1431 N N . GLY A 1 191 ? -5.277 -3.631 20.212 1.00 98.12 191 GLY A N 1
ATOM 1432 C CA . GLY A 1 191 ? -6.348 -2.904 20.870 1.00 98.12 191 GLY A CA 1
ATOM 1433 C C . GLY A 1 191 ? -5.817 -1.943 21.935 1.00 98.12 191 GLY A C 1
ATOM 1434 O O . GLY A 1 191 ? -4.755 -2.158 22.518 1.00 98.12 191 GLY A O 1
ATOM 1435 N N . THR A 1 192 ? -6.576 -0.887 22.192 1.00 98.19 192 THR A N 1
ATOM 1436 C CA . THR A 1 192 ? -6.363 0.081 23.275 1.00 98.19 192 THR A CA 1
ATOM 1437 C C . THR A 1 192 ? -7.700 0.403 23.945 1.00 98.19 192 THR A C 1
ATOM 1439 O O . THR A 1 192 ? -8.742 -0.144 23.579 1.00 98.19 192 THR A O 1
ATOM 1442 N N . GLU A 1 193 ? -7.707 1.312 24.918 1.00 98.00 193 GLU A N 1
ATOM 1443 C CA . GLU A 1 193 ? -8.923 1.770 25.589 1.00 98.00 193 GLU A CA 1
ATOM 1444 C C . GLU A 1 193 ? -9.934 2.399 24.619 1.00 98.00 193 GLU A C 1
ATOM 1446 O O . GLU A 1 193 ? -11.143 2.293 24.836 1.00 98.00 193 GLU A O 1
ATOM 1451 N N . THR A 1 194 ? -9.459 3.041 23.545 1.00 96.56 194 THR A N 1
ATOM 1452 C CA . THR A 1 194 ? -10.317 3.700 22.545 1.00 96.56 194 THR A CA 1
ATOM 1453 C C . THR A 1 194 ? -10.397 2.980 21.200 1.00 96.56 194 THR A C 1
ATOM 1455 O O . THR A 1 194 ? -11.229 3.351 20.363 1.00 96.56 194 THR A O 1
ATOM 1458 N N . ILE A 1 195 ? -9.577 1.949 20.973 1.00 97.75 195 ILE A N 1
ATOM 1459 C CA . ILE A 1 195 ? -9.503 1.230 19.697 1.00 97.75 195 ILE A CA 1
ATOM 1460 C C . ILE A 1 195 ? -9.683 -0.264 19.936 1.00 97.75 195 ILE A C 1
ATOM 1462 O O . ILE A 1 195 ? -8.799 -0.944 20.441 1.00 97.75 195 ILE A O 1
ATOM 1466 N N . ASN A 1 196 ? -10.829 -0.801 19.518 1.00 98.12 196 ASN A N 1
ATOM 1467 C CA . ASN A 1 196 ? -11.047 -2.244 19.558 1.00 98.12 196 ASN A CA 1
ATOM 1468 C C . ASN A 1 196 ? -10.178 -2.948 18.505 1.00 98.12 196 ASN A C 1
ATOM 1470 O O . ASN A 1 196 ? -10.158 -2.482 17.353 1.00 98.12 196 ASN A O 1
ATOM 1474 N N . PRO A 1 197 ? -9.551 -4.090 18.847 1.00 98.31 197 PRO A N 1
ATOM 1475 C CA . PRO A 1 197 ? -8.666 -4.796 17.935 1.00 98.31 197 PRO A CA 1
ATOM 1476 C C . PRO A 1 197 ? -9.397 -5.302 16.683 1.00 98.31 197 PRO A C 1
ATOM 1478 O O . PRO A 1 197 ? -10.621 -5.498 16.674 1.00 98.31 197 PRO A O 1
ATOM 1481 N N . VAL A 1 198 ? -8.642 -5.501 15.604 1.00 98.69 198 VAL A N 1
ATOM 1482 C CA . VAL A 1 198 ? -9.128 -6.048 14.330 1.00 98.69 198 VAL A CA 1
ATOM 1483 C C . VAL A 1 198 ? -8.688 -7.497 14.120 1.00 98.69 198 VAL A C 1
ATOM 1485 O O . VAL A 1 198 ? -7.772 -7.969 14.784 1.00 98.69 198 VAL A O 1
ATOM 1488 N N . HIS A 1 199 ? -9.336 -8.210 13.193 1.00 98.50 199 HIS A N 1
ATOM 1489 C CA . HIS A 1 199 ? -8.994 -9.606 12.876 1.00 98.50 199 HIS A CA 1
ATOM 1490 C C . HIS A 1 199 ? -7.955 -9.734 11.759 1.00 98.50 199 HIS A C 1
ATOM 1492 O O . HIS A 1 199 ? -7.258 -10.744 11.688 1.00 98.50 199 HIS A O 1
ATOM 1498 N N . MET A 1 200 ? -7.839 -8.722 10.899 1.00 98.31 200 MET A N 1
ATOM 1499 C CA . MET A 1 200 ? -6.851 -8.675 9.827 1.00 98.31 200 MET A CA 1
ATOM 1500 C C . MET A 1 200 ? -6.281 -7.264 9.683 1.00 98.31 200 MET A C 1
ATOM 1502 O O . MET A 1 200 ? -7.010 -6.286 9.827 1.00 98.31 200 MET A O 1
ATOM 1506 N N . LEU A 1 201 ? -4.994 -7.155 9.381 1.00 98.06 201 LEU A N 1
ATOM 1507 C CA . LEU A 1 201 ? -4.330 -5.923 8.982 1.00 98.06 201 LEU A CA 1
ATOM 1508 C C . LEU A 1 201 ? -3.970 -5.979 7.503 1.00 98.06 201 LEU A C 1
ATOM 1510 O O . LEU A 1 201 ? -3.414 -6.968 7.031 1.00 98.06 201 LEU A O 1
ATOM 1514 N N . VAL A 1 202 ? -4.234 -4.891 6.794 1.00 96.19 202 VAL A N 1
ATOM 1515 C CA . VAL A 1 202 ? -3.890 -4.742 5.381 1.00 96.19 202 VAL A CA 1
ATOM 1516 C C . VAL A 1 202 ? -3.280 -3.374 5.118 1.00 96.19 202 VAL A C 1
ATOM 1518 O O . VAL A 1 202 ? -3.469 -2.429 5.890 1.00 96.19 202 VAL A O 1
ATOM 1521 N N . GLY A 1 203 ? -2.583 -3.266 3.997 1.00 90.94 203 GLY A N 1
ATOM 1522 C CA . GLY A 1 203 ? -2.019 -2.020 3.505 1.00 90.94 203 GLY A CA 1
ATOM 1523 C C . GLY A 1 203 ? -0.498 -1.976 3.666 1.00 90.94 203 GLY A C 1
ATOM 1524 O O . GLY A 1 203 ? 0.047 -2.517 4.639 1.00 90.94 203 GLY A O 1
ATOM 1525 N N . PRO A 1 204 ? 0.202 -1.361 2.700 1.00 88.06 204 PRO A N 1
ATOM 1526 C CA . PRO A 1 204 ? 1.653 -1.257 2.708 1.00 88.06 204 PRO A CA 1
ATOM 1527 C C . PRO A 1 204 ? 2.122 -0.266 3.771 1.00 88.06 204 PRO A C 1
ATOM 1529 O O . PRO A 1 204 ? 1.356 0.565 4.249 1.00 88.06 204 PRO A O 1
ATOM 1532 N N . GLY A 1 205 ? 3.407 -0.294 4.096 1.00 86.94 205 GLY A N 1
ATOM 1533 C CA . GLY A 1 205 ? 4.041 0.719 4.927 1.00 86.94 205 GLY A CA 1
ATOM 1534 C C . GLY A 1 205 ? 5.555 0.618 4.841 1.00 86.94 205 GLY A C 1
ATOM 1535 O O . GLY A 1 205 ? 6.086 -0.226 4.127 1.00 86.94 205 GLY A O 1
ATOM 1536 N N . ASN A 1 206 ? 6.251 1.493 5.562 1.00 85.56 206 ASN A N 1
ATOM 1537 C CA . ASN A 1 206 ? 7.710 1.433 5.639 1.00 85.56 206 ASN A CA 1
ATOM 1538 C C . ASN A 1 206 ? 8.190 0.169 6.384 1.00 85.56 206 ASN A C 1
ATOM 1540 O O . ASN A 1 206 ? 7.385 -0.582 6.941 1.00 85.56 206 ASN A O 1
ATOM 1544 N N . ALA A 1 207 ? 9.511 -0.020 6.458 1.00 85.81 207 ALA A N 1
ATOM 1545 C CA . ALA A 1 207 ? 10.135 -1.167 7.124 1.00 85.81 207 ALA A CA 1
ATOM 1546 C C . ALA A 1 207 ? 9.606 -1.417 8.552 1.00 85.81 207 ALA A C 1
ATOM 1548 O O . ALA A 1 207 ? 9.363 -2.558 8.931 1.00 85.81 207 ALA A O 1
ATOM 1549 N N . TYR A 1 208 ? 9.330 -0.361 9.326 1.00 91.38 208 TYR A N 1
ATOM 1550 C CA . TYR A 1 208 ? 8.788 -0.483 10.683 1.00 91.38 208 TYR A CA 1
ATOM 1551 C C . TYR A 1 208 ? 7.346 -1.004 10.712 1.00 91.38 208 TYR A C 1
ATOM 1553 O O . TYR A 1 208 ? 6.992 -1.792 11.585 1.00 91.38 208 TYR A O 1
ATOM 1561 N N . VAL A 1 209 ? 6.501 -0.576 9.769 1.00 93.12 209 VAL A N 1
ATOM 1562 C CA . VAL A 1 209 ? 5.126 -1.083 9.626 1.00 93.12 209 VAL A CA 1
ATOM 1563 C C . VAL A 1 209 ? 5.128 -2.530 9.141 1.00 93.12 209 VAL A C 1
ATOM 1565 O O . VAL A 1 209 ? 4.374 -3.346 9.671 1.00 93.12 209 VAL A O 1
ATOM 1568 N N . ALA A 1 210 ? 5.982 -2.855 8.168 1.00 92.00 210 ALA A N 1
ATOM 1569 C CA . ALA A 1 210 ? 6.147 -4.216 7.668 1.00 92.00 210 ALA A CA 1
ATOM 1570 C C . ALA A 1 210 ? 6.592 -5.169 8.788 1.00 92.00 210 ALA A C 1
ATOM 1572 O O . ALA A 1 210 ? 5.959 -6.200 9.020 1.00 92.00 210 ALA A O 1
ATOM 1573 N N . GLU A 1 211 ? 7.606 -4.774 9.557 1.00 94.31 211 GLU A N 1
ATOM 1574 C CA . GLU A 1 211 ? 8.104 -5.538 10.697 1.00 94.31 211 GLU A CA 1
ATOM 1575 C C . GLU A 1 211 ? 7.066 -5.640 11.826 1.00 94.31 211 GLU A C 1
ATOM 1577 O O . GLU A 1 211 ? 6.898 -6.708 12.414 1.00 94.31 211 GLU A O 1
ATOM 1582 N N . ALA A 1 212 ? 6.293 -4.580 12.094 1.00 96.31 212 ALA A N 1
ATOM 1583 C CA . ALA A 1 212 ? 5.199 -4.634 13.066 1.00 96.31 212 ALA A CA 1
ATOM 1584 C C . ALA A 1 212 ? 4.134 -5.656 12.654 1.00 96.31 212 ALA A C 1
ATOM 1586 O O . ALA A 1 212 ? 3.752 -6.501 13.463 1.00 96.31 212 ALA A O 1
ATOM 1587 N N . LYS A 1 213 ? 3.701 -5.641 11.387 1.00 96.19 213 LYS A N 1
ATOM 1588 C CA . LYS A 1 213 ? 2.780 -6.651 10.839 1.00 96.19 213 LYS A CA 1
ATOM 1589 C C . LYS A 1 213 ? 3.370 -8.056 10.964 1.00 96.19 213 LYS A C 1
ATOM 1591 O O . LYS A 1 213 ? 2.662 -8.963 11.394 1.00 96.19 213 LYS A O 1
ATOM 1596 N N . ARG A 1 214 ? 4.667 -8.229 10.675 1.00 94.88 214 ARG A N 1
ATOM 1597 C CA . ARG A 1 214 ? 5.368 -9.514 10.814 1.00 94.88 214 ARG A CA 1
ATOM 1598 C C . ARG A 1 214 ? 5.328 -10.044 12.248 1.00 94.88 214 ARG A C 1
ATOM 1600 O O . ARG A 1 214 ? 5.027 -11.217 12.441 1.00 94.88 214 ARG A O 1
ATOM 1607 N N . GLN A 1 215 ? 5.608 -9.204 13.246 1.00 96.81 215 GLN A N 1
ATOM 1608 C CA . GLN A 1 215 ? 5.585 -9.604 14.660 1.00 96.81 215 GLN A CA 1
ATOM 1609 C C . GLN A 1 215 ? 4.165 -9.826 15.206 1.00 96.81 215 GLN A C 1
ATOM 1611 O O . GLN A 1 215 ? 3.976 -10.631 16.114 1.00 96.81 215 GLN A O 1
ATOM 1616 N N . LEU A 1 216 ? 3.167 -9.130 14.656 1.00 97.00 216 LEU A N 1
ATOM 1617 C CA . LEU A 1 216 ? 1.759 -9.263 15.044 1.00 97.00 216 LEU A CA 1
ATOM 1618 C C . LEU A 1 216 ? 1.052 -10.445 14.361 1.00 97.00 216 LEU A C 1
ATOM 1620 O O . LEU A 1 216 ? -0.034 -10.845 14.797 1.00 97.00 216 LEU A O 1
ATOM 1624 N N . PHE A 1 217 ? 1.646 -11.018 13.312 1.00 96.38 217 PHE A N 1
ATOM 1625 C CA . PHE A 1 217 ? 1.095 -12.181 12.628 1.00 96.38 217 PHE A CA 1
ATOM 1626 C C . PHE A 1 217 ? 0.916 -13.364 13.588 1.00 96.38 217 PHE A C 1
ATOM 1628 O O . PHE A 1 217 ? 1.804 -13.711 14.364 1.00 96.38 217 PHE A O 1
ATOM 1635 N N . GLY A 1 218 ? -0.266 -13.978 13.545 1.00 94.19 218 GLY A N 1
ATOM 1636 C CA . GLY A 1 218 ? -0.687 -15.033 14.472 1.00 94.19 218 GLY A CA 1
ATOM 1637 C C . GLY A 1 218 ? -1.570 -14.524 15.614 1.00 94.19 218 GLY A C 1
ATOM 1638 O O . GLY A 1 218 ? -2.442 -15.261 16.070 1.00 94.19 218 GLY A O 1
ATOM 1639 N N . ARG A 1 219 ? -1.431 -13.251 16.016 1.00 95.25 219 ARG A N 1
ATOM 1640 C CA . ARG A 1 219 ? -2.441 -12.544 16.830 1.00 95.25 219 ARG A CA 1
ATOM 1641 C C . ARG A 1 219 ? -3.544 -11.966 15.947 1.00 95.25 219 ARG A C 1
ATOM 1643 O O . ARG A 1 219 ? -4.716 -12.024 16.302 1.00 95.25 219 ARG A O 1
ATOM 1650 N N . VAL A 1 220 ? -3.145 -11.423 14.801 1.00 97.56 220 VAL A N 1
ATOM 1651 C CA . VAL A 1 220 ? -4.008 -10.861 13.762 1.00 97.56 220 VAL A CA 1
ATOM 1652 C C . VAL A 1 220 ? -3.575 -11.430 12.409 1.00 97.56 220 VAL A C 1
ATOM 1654 O O . VAL A 1 220 ? -2.404 -11.771 12.217 1.00 97.56 220 VAL A O 1
ATOM 1657 N N . GLY A 1 221 ? -4.509 -11.575 11.469 1.00 97.75 221 GLY A N 1
ATOM 1658 C CA . GLY A 1 221 ? -4.158 -11.864 10.080 1.00 97.75 221 GLY A CA 1
ATOM 1659 C C . GLY A 1 221 ? -3.404 -10.688 9.457 1.00 97.75 221 GLY A C 1
ATOM 1660 O O . GLY A 1 221 ? -3.642 -9.540 9.828 1.00 97.75 221 GLY A O 1
ATOM 1661 N N . ILE A 1 222 ? -2.527 -10.954 8.496 1.00 96.88 222 ILE A N 1
ATOM 1662 C CA . ILE A 1 222 ?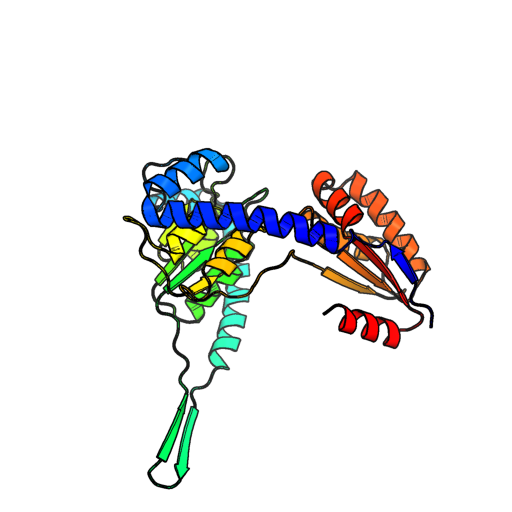 -1.914 -9.917 7.657 1.00 96.88 222 ILE A CA 1
ATOM 1663 C C . ILE A 1 222 ? -2.102 -10.295 6.186 1.00 96.88 222 ILE A C 1
ATOM 1665 O O . ILE A 1 222 ? -2.264 -11.472 5.875 1.00 96.88 222 ILE A O 1
ATOM 1669 N N . ASP A 1 223 ? -2.114 -9.305 5.302 1.00 93.06 223 ASP A N 1
ATOM 1670 C CA . ASP A 1 223 ? -2.120 -9.483 3.843 1.00 93.06 223 ASP A CA 1
ATOM 1671 C C . ASP A 1 223 ? -0.875 -10.229 3.336 1.00 93.06 223 ASP A C 1
ATOM 1673 O O . ASP A 1 223 ? -1.003 -11.268 2.697 1.00 93.06 223 ASP A O 1
ATOM 1677 N N . LEU A 1 224 ? 0.319 -9.710 3.624 1.00 88.88 224 LEU A N 1
ATOM 1678 C CA . LEU A 1 224 ? 1.601 -10.256 3.189 1.00 88.88 224 LEU A CA 1
ATOM 1679 C C . LEU A 1 224 ? 2.752 -9.735 4.062 1.00 88.88 224 LEU A C 1
ATOM 1681 O O . LEU A 1 224 ? 2.650 -8.689 4.713 1.00 88.88 224 LEU A O 1
ATOM 1685 N N . PHE A 1 225 ? 3.872 -10.459 4.055 1.00 83.44 225 PHE A N 1
ATOM 1686 C CA . PHE A 1 225 ? 5.136 -9.967 4.602 1.00 83.44 225 PHE A CA 1
ATOM 1687 C C . PHE A 1 225 ? 5.754 -9.001 3.595 1.00 83.44 225 PHE A C 1
ATOM 1689 O O . PHE A 1 225 ? 6.278 -9.423 2.570 1.00 83.44 225 PHE A O 1
ATOM 1696 N N . ALA A 1 226 ? 5.614 -7.703 3.854 1.00 78.31 226 ALA A N 1
ATOM 1697 C CA . ALA A 1 226 ? 6.034 -6.688 2.897 1.00 78.31 226 ALA A CA 1
ATOM 1698 C C . ALA A 1 226 ? 7.559 -6.553 2.885 1.00 78.31 226 ALA A C 1
ATOM 1700 O O . ALA A 1 226 ? 8.174 -6.404 3.942 1.00 78.31 226 ALA A O 1
ATOM 1701 N N . GLY A 1 227 ? 8.135 -6.574 1.686 1.00 74.56 227 GLY A N 1
ATOM 1702 C CA . GLY A 1 227 ? 9.475 -6.069 1.409 1.00 74.56 227 GLY A CA 1
ATOM 1703 C C . GLY A 1 227 ? 9.426 -4.633 0.873 1.00 74.56 227 GLY A C 1
ATOM 1704 O O . GLY A 1 227 ? 8.343 -4.038 0.785 1.00 74.56 227 GLY A O 1
ATOM 1705 N N . PRO A 1 228 ? 10.583 -4.054 0.519 1.00 76.81 228 PRO A N 1
ATOM 1706 C CA . PRO A 1 228 ? 10.626 -2.839 -0.283 1.00 76.81 228 PRO A CA 1
ATOM 1707 C C . PRO A 1 228 ? 9.841 -3.028 -1.586 1.00 76.81 228 PRO A C 1
ATOM 1709 O O . PRO A 1 228 ? 9.806 -4.120 -2.143 1.00 76.81 228 PRO A O 1
ATOM 1712 N N . THR A 1 229 ? 9.195 -1.970 -2.068 1.00 83.44 229 THR A N 1
ATOM 1713 C CA . THR A 1 229 ? 8.553 -1.995 -3.386 1.00 83.44 229 THR A CA 1
ATOM 1714 C C . THR A 1 229 ? 9.621 -2.040 -4.473 1.00 83.44 229 THR A C 1
ATOM 1716 O O . THR A 1 229 ? 10.612 -1.312 -4.371 1.00 83.44 229 THR A O 1
ATOM 1719 N N . GLU A 1 230 ? 9.389 -2.808 -5.531 1.00 90.88 230 GLU A N 1
ATOM 1720 C CA . GLU A 1 230 ? 10.332 -3.005 -6.632 1.00 90.88 230 GLU A CA 1
ATOM 1721 C C . GLU A 1 230 ? 9.638 -2.985 -7.996 1.00 90.88 230 GLU A C 1
ATOM 1723 O O . GLU A 1 230 ? 8.432 -3.219 -8.089 1.00 90.88 230 GLU A O 1
ATOM 1728 N N . THR A 1 231 ? 10.424 -2.727 -9.043 1.00 95.12 231 THR A N 1
ATOM 1729 C CA . THR A 1 231 ? 9.988 -2.778 -10.443 1.00 95.12 231 THR A CA 1
ATOM 1730 C C . THR A 1 231 ? 11.090 -3.385 -11.300 1.00 95.12 231 THR A C 1
ATOM 1732 O O . THR A 1 231 ? 12.266 -3.048 -11.144 1.00 95.12 231 THR A O 1
ATOM 1735 N N . MET A 1 232 ? 10.693 -4.228 -12.252 1.00 96.75 232 MET A N 1
ATOM 1736 C CA . MET A 1 232 ? 11.556 -4.738 -13.311 1.00 96.75 232 MET A CA 1
ATOM 1737 C C . MET A 1 232 ? 10.984 -4.348 -14.675 1.00 96.75 232 MET A C 1
ATOM 1739 O O . MET A 1 232 ? 9.843 -4.678 -14.998 1.00 96.75 232 MET A O 1
ATOM 1743 N N . VAL A 1 233 ? 11.789 -3.655 -15.476 1.00 97.38 233 VAL A N 1
ATOM 1744 C CA . VAL A 1 233 ? 11.492 -3.321 -16.870 1.00 97.38 233 VAL A CA 1
ATOM 1745 C C . VAL A 1 233 ? 12.216 -4.329 -17.754 1.00 97.38 233 VAL A C 1
ATOM 1747 O O . VAL A 1 233 ? 13.444 -4.379 -17.750 1.00 97.38 233 VAL A O 1
ATOM 1750 N N . ILE A 1 234 ? 11.464 -5.126 -18.516 1.00 97.25 234 ILE A N 1
ATOM 1751 C CA . ILE A 1 234 ? 12.012 -6.026 -19.539 1.00 97.25 234 ILE A CA 1
ATOM 1752 C C . ILE A 1 234 ? 11.783 -5.370 -20.897 1.00 97.25 234 ILE A C 1
ATOM 1754 O O . ILE A 1 234 ? 10.634 -5.195 -21.306 1.00 97.25 234 ILE A O 1
ATOM 17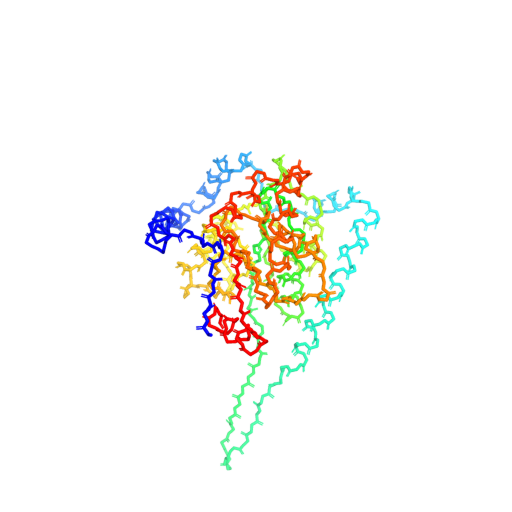58 N N . ALA A 1 235 ? 12.860 -4.981 -21.577 1.00 97.62 235 ALA A N 1
ATOM 1759 C CA . ALA A 1 235 ? 12.774 -4.167 -22.787 1.00 97.62 235 ALA A CA 1
ATOM 1760 C C . ALA A 1 235 ? 13.834 -4.528 -23.837 1.00 97.62 235 ALA A C 1
ATOM 1762 O O . ALA A 1 235 ? 14.965 -4.894 -23.516 1.00 97.62 235 ALA A O 1
ATOM 1763 N N . ASP A 1 236 ? 13.470 -4.386 -25.109 1.00 96.19 236 ASP A N 1
ATOM 1764 C CA . ASP A 1 236 ? 14.340 -4.568 -26.273 1.00 96.19 236 ASP A CA 1
ATOM 1765 C C . ASP A 1 236 ? 14.608 -3.226 -26.984 1.00 96.19 236 ASP A C 1
ATOM 1767 O O . ASP A 1 236 ? 14.215 -2.155 -26.524 1.00 96.19 236 ASP A O 1
ATOM 1771 N N . ASP A 1 237 ? 15.276 -3.263 -28.136 1.00 94.81 237 ASP A N 1
ATOM 1772 C CA . ASP A 1 237 ? 15.614 -2.071 -28.918 1.00 94.81 237 ASP A CA 1
ATOM 1773 C C . ASP A 1 237 ? 14.424 -1.377 -29.615 1.00 94.81 237 ASP A C 1
ATOM 1775 O O . ASP A 1 237 ? 14.640 -0.432 -30.381 1.00 94.81 237 ASP A O 1
ATOM 1779 N N . THR A 1 238 ? 13.182 -1.808 -29.362 1.00 96.00 238 THR A N 1
ATOM 1780 C CA . THR A 1 238 ? 11.970 -1.179 -29.913 1.00 96.00 238 THR A CA 1
ATOM 1781 C C . THR A 1 238 ? 11.467 0.012 -29.097 1.00 96.00 238 THR A C 1
ATOM 1783 O O . THR A 1 238 ? 10.641 0.778 -29.600 1.00 96.00 238 THR A O 1
ATOM 1786 N N . VAL A 1 239 ? 11.979 0.201 -27.878 1.00 95.88 239 VAL A N 1
ATOM 1787 C CA . VAL A 1 239 ? 11.689 1.355 -27.013 1.00 95.88 239 VAL A CA 1
ATOM 1788 C C . VAL A 1 239 ? 12.917 2.255 -26.865 1.00 95.88 239 VAL A C 1
ATOM 1790 O O . VAL A 1 239 ? 14.031 1.882 -27.236 1.00 95.88 239 VAL A O 1
ATOM 1793 N N . ASP A 1 240 ? 12.718 3.471 -26.364 1.00 95.94 240 ASP A N 1
ATOM 1794 C CA . ASP A 1 240 ? 13.804 4.406 -26.077 1.00 95.94 240 ASP A CA 1
ATOM 1795 C C . ASP A 1 240 ? 14.219 4.380 -24.598 1.00 95.94 240 ASP A C 1
ATOM 1797 O O . ASP A 1 240 ? 13.458 3.984 -23.712 1.00 95.94 240 ASP A O 1
ATOM 1801 N N . GLY A 1 241 ? 15.456 4.815 -24.341 1.00 97.44 241 GLY A N 1
ATOM 1802 C CA . GLY A 1 241 ? 16.027 4.827 -22.997 1.00 97.44 241 GLY A CA 1
ATOM 1803 C C . GLY A 1 241 ? 15.351 5.807 -22.035 1.00 97.44 241 GLY A C 1
ATOM 1804 O O . GLY A 1 241 ? 15.407 5.577 -20.831 1.00 97.44 241 GLY A O 1
ATOM 1805 N N . GLU A 1 242 ? 14.683 6.864 -22.520 1.00 97.75 242 GLU A N 1
ATOM 1806 C CA . GLU A 1 242 ? 14.015 7.843 -21.650 1.00 97.75 242 GLU A CA 1
ATOM 1807 C C . GLU A 1 242 ? 12.776 7.222 -21.000 1.00 97.75 242 GLU A C 1
ATOM 1809 O O . GLU A 1 242 ? 12.556 7.413 -19.802 1.00 97.75 242 GLU A O 1
ATOM 1814 N N . LEU A 1 243 ? 12.005 6.423 -21.746 1.00 97.38 243 LEU A N 1
ATOM 1815 C CA . LEU A 1 243 ? 10.874 5.668 -21.198 1.00 97.38 243 LEU A CA 1
ATOM 1816 C C . LEU A 1 243 ? 11.322 4.667 -20.127 1.00 97.38 243 LEU A C 1
ATOM 1818 O O . LEU A 1 243 ? 10.787 4.686 -19.018 1.00 97.38 243 LEU A O 1
ATOM 1822 N N . CYS A 1 244 ? 12.343 3.851 -20.414 1.00 98.19 244 CYS A N 1
ATOM 1823 C CA . CYS A 1 244 ? 12.888 2.913 -19.431 1.00 98.19 244 CYS A CA 1
ATOM 1824 C C . CYS A 1 244 ? 13.410 3.645 -18.186 1.00 98.19 244 CYS A C 1
ATOM 1826 O O . CYS A 1 244 ? 13.091 3.256 -17.064 1.00 98.19 244 CYS A O 1
ATOM 1828 N N . ALA A 1 245 ? 14.166 4.732 -18.365 1.00 98.12 245 ALA A N 1
ATOM 1829 C CA . ALA A 1 245 ? 14.678 5.538 -17.261 1.00 98.12 245 ALA A CA 1
ATOM 1830 C C . ALA A 1 245 ? 13.547 6.144 -16.419 1.00 98.12 245 ALA A C 1
ATOM 1832 O O . ALA A 1 245 ? 13.633 6.156 -15.192 1.00 98.12 245 ALA A O 1
ATOM 1833 N N . THR A 1 246 ? 12.474 6.608 -17.064 1.00 97.50 246 THR A N 1
ATOM 1834 C CA . THR A 1 246 ? 11.303 7.189 -16.395 1.00 97.50 246 THR A CA 1
ATOM 1835 C C . THR A 1 246 ? 10.592 6.158 -15.524 1.00 97.50 246 THR A C 1
ATOM 1837 O O . THR A 1 246 ? 10.316 6.446 -14.361 1.00 97.50 246 THR A O 1
ATOM 1840 N N . ASP A 1 247 ? 10.350 4.949 -16.036 1.00 97.06 247 ASP A N 1
ATOM 1841 C CA . ASP A 1 247 ? 9.696 3.880 -15.269 1.00 97.06 247 ASP A CA 1
ATOM 1842 C C . ASP A 1 247 ? 10.559 3.418 -14.083 1.00 97.06 247 ASP A C 1
ATOM 1844 O O . ASP A 1 247 ? 10.063 3.254 -12.964 1.00 97.06 247 ASP A O 1
ATOM 1848 N N . LEU A 1 248 ? 11.872 3.272 -14.294 1.00 98.06 248 LEU A N 1
ATOM 1849 C CA . LEU A 1 248 ? 12.817 2.895 -13.238 1.00 98.06 248 LEU A CA 1
ATOM 1850 C C . LEU A 1 248 ? 12.899 3.968 -12.146 1.00 98.06 248 LEU A C 1
ATOM 1852 O O . LEU A 1 248 ? 12.848 3.650 -10.956 1.00 98.06 248 LEU A O 1
ATOM 1856 N N . LEU A 1 249 ? 12.993 5.246 -12.529 1.00 97.62 249 LEU A N 1
ATOM 1857 C CA . LEU A 1 249 ? 13.047 6.353 -11.576 1.00 97.62 249 LEU A CA 1
ATOM 1858 C C . LEU A 1 249 ? 11.709 6.594 -10.873 1.00 97.62 249 LEU A C 1
ATOM 1860 O O . LEU A 1 249 ? 11.719 6.966 -9.699 1.00 97.62 249 LEU A O 1
ATOM 1864 N N . GLY A 1 250 ? 10.584 6.313 -11.536 1.00 94.44 250 GLY A N 1
ATOM 1865 C CA . GLY A 1 250 ? 9.255 6.316 -10.925 1.00 94.44 250 GLY A CA 1
ATOM 1866 C C . GLY A 1 250 ? 9.135 5.311 -9.776 1.00 94.44 250 GLY A C 1
ATOM 1867 O O . GLY A 1 250 ? 8.475 5.584 -8.775 1.00 94.44 250 GLY A O 1
ATOM 1868 N N . GLN A 1 251 ? 9.838 4.178 -9.862 1.00 93.94 251 GLN A N 1
ATOM 1869 C CA . GLN A 1 251 ? 9.965 3.259 -8.734 1.00 93.94 251 GLN A CA 1
ATOM 1870 C C . GLN A 1 251 ? 10.996 3.738 -7.702 1.00 93.94 251 GLN A C 1
ATOM 1872 O O . GLN A 1 251 ? 10.743 3.701 -6.496 1.00 93.94 251 GLN A O 1
ATOM 1877 N N . ALA A 1 252 ? 12.158 4.206 -8.158 1.00 94.19 252 ALA A N 1
ATOM 1878 C CA . ALA A 1 252 ? 13.247 4.644 -7.287 1.00 94.19 252 ALA A CA 1
ATOM 1879 C C . ALA A 1 252 ? 12.845 5.818 -6.370 1.00 94.19 252 ALA A C 1
ATOM 1881 O O . ALA A 1 252 ? 13.332 5.928 -5.243 1.00 94.19 252 ALA A O 1
ATOM 1882 N N . GLU A 1 253 ? 11.936 6.696 -6.807 1.00 92.12 253 GLU A N 1
ATOM 1883 C CA . GLU A 1 253 ? 11.458 7.813 -5.985 1.00 92.12 253 GLU A CA 1
ATOM 1884 C C . GLU A 1 253 ? 10.575 7.393 -4.801 1.00 92.12 253 GLU A C 1
ATOM 1886 O O . GLU A 1 253 ? 10.385 8.177 -3.865 1.00 92.12 253 GLU A O 1
ATOM 1891 N N . HIS A 1 254 ? 10.070 6.155 -4.801 1.00 85.81 254 HIS A N 1
ATOM 1892 C CA . HIS A 1 254 ? 9.138 5.664 -3.790 1.00 85.81 254 HIS A CA 1
ATOM 1893 C C . HIS A 1 254 ? 9.798 5.498 -2.406 1.00 85.81 254 HIS A C 1
ATOM 1895 O O . HIS A 1 254 ? 9.155 5.659 -1.363 1.00 85.81 254 HIS A O 1
ATOM 1901 N N . GLY A 1 255 ? 11.108 5.246 -2.368 1.00 84.75 255 GLY A N 1
ATOM 1902 C CA . GLY A 1 255 ? 11.881 5.130 -1.134 1.00 84.75 255 GLY A CA 1
ATOM 1903 C C . GLY A 1 255 ? 13.343 4.790 -1.395 1.00 84.75 255 GLY A C 1
ATOM 1904 O O . GLY A 1 255 ? 13.656 4.184 -2.407 1.00 84.75 255 GLY A O 1
ATOM 1905 N N . TYR A 1 256 ? 14.225 5.130 -0.450 1.00 86.81 256 TYR A N 1
ATOM 1906 C CA . TYR A 1 256 ? 15.686 4.964 -0.558 1.00 86.81 256 TYR A CA 1
ATOM 1907 C C . TYR A 1 256 ? 16.169 3.525 -0.794 1.00 86.81 256 TYR A C 1
ATOM 1909 O O . TYR A 1 256 ? 17.335 3.320 -1.116 1.00 86.81 256 TYR A O 1
ATOM 1917 N N . ASN A 1 257 ? 15.308 2.538 -0.554 1.00 86.19 257 ASN A N 1
ATOM 1918 C CA . ASN A 1 257 ? 15.603 1.119 -0.669 1.00 86.19 257 ASN A CA 1
ATOM 1919 C C . ASN A 1 257 ? 14.744 0.408 -1.722 1.00 86.19 257 ASN A C 1
ATOM 1921 O O . ASN A 1 257 ? 14.510 -0.784 -1.570 1.00 86.19 257 ASN A O 1
ATOM 1925 N N . SER A 1 258 ? 14.243 1.128 -2.731 1.00 89.69 258 SER A N 1
ATOM 1926 C CA . SER A 1 258 ? 13.362 0.588 -3.776 1.00 89.69 258 SER A CA 1
ATOM 1927 C C . SER A 1 258 ? 14.185 0.042 -4.951 1.00 89.69 258 SER A C 1
ATOM 1929 O O . SER A 1 258 ? 14.795 0.832 -5.682 1.00 89.69 258 SER A O 1
ATOM 1931 N N . PRO A 1 259 ? 14.226 -1.282 -5.171 1.00 92.44 259 PRO A N 1
ATOM 1932 C CA . PRO A 1 259 ? 14.918 -1.848 -6.319 1.00 92.44 259 PRO A CA 1
ATOM 1933 C C . PRO A 1 259 ? 14.258 -1.437 -7.635 1.00 92.44 259 PRO A C 1
ATOM 1935 O O . PRO A 1 259 ? 13.031 -1.377 -7.747 1.00 92.44 259 PRO A O 1
ATOM 1938 N N . ALA A 1 260 ? 15.092 -1.159 -8.633 1.00 96.50 260 ALA A N 1
ATOM 1939 C CA . ALA A 1 260 ? 14.666 -0.836 -9.989 1.00 96.50 260 ALA A CA 1
ATOM 1940 C C . ALA A 1 260 ? 15.606 -1.540 -10.972 1.00 96.50 260 ALA A C 1
ATOM 1942 O O . ALA A 1 260 ? 16.791 -1.213 -11.043 1.00 96.50 260 ALA A O 1
ATOM 1943 N N . VAL A 1 261 ? 15.088 -2.528 -11.699 1.00 97.56 261 VAL A N 1
ATOM 1944 C CA . VAL A 1 261 ? 15.892 -3.413 -12.551 1.00 97.56 261 VAL A CA 1
ATOM 1945 C C . VAL A 1 261 ? 15.528 -3.202 -14.015 1.00 97.56 261 VAL A C 1
ATOM 1947 O O . VAL A 1 261 ? 14.366 -3.338 -14.389 1.00 97.56 261 VAL A O 1
ATOM 1950 N N . LEU A 1 262 ? 16.517 -2.905 -14.856 1.00 98.12 262 LEU A N 1
ATOM 1951 C CA . LEU A 1 262 ? 16.393 -3.019 -16.308 1.00 98.12 262 LEU A CA 1
ATOM 1952 C C . LEU A 1 262 ? 16.969 -4.355 -16.760 1.00 98.12 262 LEU A C 1
ATOM 1954 O O . LEU A 1 262 ? 18.144 -4.633 -16.527 1.00 98.12 262 LEU A O 1
ATOM 1958 N N . LEU A 1 263 ? 16.170 -5.126 -17.482 1.00 97.81 263 LEU A N 1
ATOM 1959 C CA . LEU A 1 263 ? 16.591 -6.333 -18.168 1.00 97.81 263 LEU A CA 1
ATOM 1960 C C . LEU A 1 263 ? 16.445 -6.124 -19.673 1.00 97.81 263 LEU A C 1
ATOM 1962 O O . LEU A 1 263 ? 15.348 -5.862 -20.168 1.00 97.81 263 LEU A O 1
ATOM 1966 N N . THR A 1 264 ? 17.552 -6.203 -20.405 1.00 98.25 264 THR A N 1
ATOM 1967 C CA . THR A 1 264 ? 17.539 -5.967 -21.850 1.00 98.25 264 THR A CA 1
ATOM 1968 C C . THR A 1 264 ? 18.494 -6.884 -22.593 1.00 98.25 264 THR A C 1
ATOM 1970 O O . THR A 1 264 ? 19.516 -7.305 -22.062 1.00 98.25 264 THR A O 1
ATOM 1973 N N . ASN A 1 265 ? 18.184 -7.177 -23.853 1.00 97.44 265 ASN A N 1
ATOM 1974 C CA . ASN A 1 265 ? 19.094 -7.832 -24.791 1.00 97.44 265 ASN A CA 1
ATOM 1975 C C . ASN A 1 265 ? 19.825 -6.833 -25.710 1.00 97.44 265 ASN A C 1
ATOM 1977 O O . ASN A 1 265 ? 20.561 -7.226 -26.616 1.00 97.44 265 ASN A O 1
ATOM 1981 N N . SER A 1 266 ? 19.616 -5.530 -25.498 1.00 98.12 266 SER A N 1
ATOM 1982 C CA . SER A 1 266 ? 20.182 -4.460 -26.309 1.00 98.12 266 SER A CA 1
ATOM 1983 C C . SER A 1 266 ? 21.171 -3.640 -25.492 1.00 98.12 266 SER A C 1
ATOM 1985 O O . SER A 1 266 ? 20.794 -2.836 -24.641 1.00 98.12 266 SER A O 1
ATOM 1987 N N . ARG A 1 267 ? 22.469 -3.780 -25.800 1.00 97.56 267 ARG A N 1
ATOM 1988 C CA . ARG A 1 267 ? 23.517 -2.951 -25.177 1.00 97.56 267 ARG A CA 1
ATOM 1989 C C . ARG A 1 267 ? 23.263 -1.463 -25.393 1.00 97.56 267 ARG A C 1
ATOM 1991 O O . ARG A 1 267 ? 23.462 -0.674 -24.479 1.00 97.56 267 ARG A O 1
ATOM 1998 N N . LYS A 1 268 ? 22.806 -1.099 -26.592 1.00 97.50 268 LYS A N 1
ATOM 1999 C CA . LYS A 1 268 ? 22.482 0.288 -26.916 1.00 97.50 268 LYS A CA 1
ATOM 2000 C C . LYS A 1 268 ? 21.397 0.820 -25.976 1.00 97.50 268 LYS A C 1
ATOM 2002 O O . LYS A 1 268 ? 21.584 1.881 -25.402 1.00 97.50 268 LYS A O 1
ATOM 2007 N N . LEU A 1 269 ? 20.307 0.071 -25.780 1.00 98.31 269 LEU A N 1
ATOM 2008 C CA . LEU A 1 269 ? 19.239 0.489 -24.868 1.00 98.31 269 LEU A CA 1
ATOM 2009 C C . LEU A 1 269 ? 19.742 0.611 -23.426 1.00 98.31 269 LEU A C 1
ATOM 2011 O O . LEU A 1 269 ? 19.391 1.569 -22.745 1.00 98.31 269 LEU A O 1
ATOM 2015 N N . ALA A 1 270 ? 20.570 -0.331 -22.967 1.00 98.00 270 ALA A N 1
ATOM 2016 C CA . ALA A 1 270 ? 21.153 -0.280 -21.629 1.00 98.00 270 ALA A CA 1
ATOM 2017 C C . ALA A 1 270 ? 21.965 1.010 -21.405 1.00 98.00 270 ALA A C 1
ATOM 2019 O O . ALA A 1 270 ? 21.779 1.697 -20.403 1.00 98.00 270 ALA A O 1
ATOM 2020 N N . GLU A 1 271 ? 22.841 1.353 -22.352 1.00 98.00 271 GLU A N 1
ATOM 2021 C CA . GLU A 1 271 ? 23.693 2.549 -22.290 1.00 98.00 271 GLU A CA 1
ATOM 2022 C C . GLU A 1 271 ? 22.883 3.850 -22.429 1.00 98.00 271 GLU A C 1
ATOM 2024 O O . GLU A 1 271 ? 23.105 4.802 -21.674 1.00 98.00 271 GLU A O 1
ATOM 2029 N N . ASP A 1 272 ? 21.907 3.875 -23.343 1.00 98.19 272 ASP A N 1
ATOM 2030 C CA . ASP A 1 272 ? 20.996 5.008 -23.528 1.00 98.19 272 ASP A CA 1
ATOM 2031 C C . ASP A 1 272 ? 20.162 5.238 -22.251 1.00 98.19 272 ASP A C 1
ATOM 2033 O O . ASP A 1 272 ? 20.052 6.367 -21.779 1.00 98.19 272 ASP A O 1
ATOM 2037 N N . THR A 1 273 ? 19.648 4.172 -21.623 1.00 98.44 273 THR A N 1
ATOM 2038 C CA . THR A 1 273 ? 18.871 4.263 -20.373 1.00 98.44 273 THR A CA 1
ATOM 2039 C C . THR A 1 273 ? 19.711 4.803 -19.219 1.00 98.44 273 THR A C 1
ATOM 2041 O O . THR A 1 273 ? 19.244 5.663 -18.478 1.00 98.44 273 THR A O 1
ATOM 2044 N N . LEU A 1 274 ? 20.960 4.347 -19.066 1.00 98.38 274 LEU A N 1
ATOM 2045 C CA . LEU A 1 274 ? 21.867 4.875 -18.039 1.00 98.38 274 LEU A CA 1
ATOM 2046 C C . LEU A 1 274 ? 22.098 6.382 -18.212 1.00 98.38 274 LEU A C 1
ATOM 2048 O O . LEU A 1 274 ? 22.052 7.129 -17.237 1.00 98.38 274 LEU A O 1
ATOM 2052 N N . THR A 1 275 ? 22.279 6.827 -19.457 1.00 98.25 275 THR A N 1
ATOM 2053 C CA . THR A 1 275 ? 22.451 8.249 -19.785 1.00 98.25 275 THR A CA 1
ATOM 2054 C C . THR A 1 275 ? 21.200 9.063 -19.446 1.00 98.25 275 THR A C 1
ATOM 2056 O O . THR A 1 275 ? 21.295 10.154 -18.882 1.00 98.25 275 THR A O 1
ATOM 2059 N N . GLU A 1 276 ? 20.016 8.537 -19.764 1.00 98.50 276 GLU A N 1
ATOM 2060 C CA . GLU A 1 276 ? 18.751 9.208 -19.460 1.00 98.50 276 GLU A CA 1
ATOM 2061 C C . GLU A 1 276 ? 18.453 9.243 -17.959 1.00 98.50 276 GLU A C 1
ATOM 2063 O O . GLU A 1 276 ? 17.932 10.245 -17.477 1.00 98.50 276 GLU A O 1
ATOM 2068 N N . ILE A 1 277 ? 18.850 8.224 -17.192 1.00 98.44 277 ILE A N 1
ATOM 2069 C CA . ILE A 1 277 ? 18.750 8.259 -15.727 1.00 98.44 277 ILE A CA 1
ATOM 2070 C C . ILE A 1 277 ? 19.561 9.424 -15.153 1.00 98.44 277 ILE A C 1
ATOM 2072 O O . ILE A 1 277 ? 19.023 10.191 -14.351 1.00 98.44 277 ILE A O 1
ATOM 2076 N N . ASP A 1 278 ? 20.813 9.599 -15.589 1.00 97.94 278 ASP A N 1
ATOM 2077 C CA . ASP A 1 278 ? 21.654 10.711 -15.133 1.00 97.94 278 ASP A CA 1
ATOM 2078 C C . ASP A 1 278 ? 20.993 12.065 -15.440 1.00 97.94 278 ASP A C 1
ATOM 2080 O O . ASP A 1 278 ? 20.894 12.924 -14.563 1.00 97.94 278 ASP A O 1
ATOM 2084 N N . ARG A 1 279 ? 20.458 12.236 -16.658 1.00 98.31 279 ARG A N 1
ATOM 2085 C CA . ARG A 1 279 ? 19.762 13.467 -17.069 1.00 98.31 279 ARG A CA 1
ATOM 2086 C C . ARG A 1 279 ? 18.476 13.708 -16.274 1.00 98.31 279 ARG A C 1
ATOM 2088 O O . ARG A 1 279 ? 18.200 14.840 -15.876 1.00 98.31 279 ARG A O 1
ATOM 2095 N N . LEU A 1 280 ? 17.654 12.679 -16.073 1.00 98.38 280 LEU A N 1
ATOM 2096 C CA . LEU A 1 280 ? 16.369 12.802 -15.383 1.00 98.38 280 LEU A CA 1
ATOM 2097 C C . LEU A 1 280 ? 16.553 13.120 -13.895 1.00 98.38 280 LEU A C 1
ATOM 2099 O O . LEU A 1 280 ? 15.787 13.913 -13.343 1.00 98.38 280 LEU A O 1
ATOM 2103 N N . LEU A 1 281 ? 17.598 12.589 -13.256 1.00 98.00 281 LEU A N 1
ATOM 2104 C CA . LEU A 1 281 ? 17.935 12.917 -11.869 1.00 98.00 281 LEU A CA 1
ATOM 2105 C C . LEU A 1 281 ? 18.307 14.397 -11.665 1.00 98.00 281 LEU A C 1
ATOM 2107 O O . LEU A 1 281 ? 18.177 14.894 -10.549 1.00 98.00 281 LEU A O 1
ATOM 2111 N N . GLU A 1 282 ? 18.697 15.137 -12.709 1.00 97.81 282 GLU A N 1
ATOM 2112 C CA . GLU A 1 282 ? 18.933 16.587 -12.608 1.00 97.81 282 GLU A CA 1
ATOM 2113 C C . GLU A 1 282 ? 17.636 17.409 -12.512 1.00 97.81 282 GLU A C 1
ATOM 2115 O O . GLU A 1 282 ? 17.655 18.539 -12.017 1.00 97.81 282 GLU A O 1
ATOM 2120 N N . ILE A 1 283 ? 16.508 16.871 -12.992 1.00 96.81 283 ILE A N 1
ATOM 2121 C CA . ILE A 1 283 ? 15.231 17.601 -13.092 1.00 96.81 283 ILE A CA 1
ATOM 2122 C C . ILE A 1 283 ? 14.133 17.050 -12.180 1.00 96.81 283 ILE A C 1
ATOM 2124 O O . ILE A 1 283 ? 13.136 17.738 -11.943 1.00 96.81 283 ILE A O 1
ATOM 2128 N N . LEU A 1 284 ? 14.290 15.825 -11.679 1.00 95.38 284 LEU A N 1
ATOM 2129 C CA . LEU A 1 284 ? 13.285 15.153 -10.869 1.00 95.38 284 LEU A CA 1
ATOM 2130 C C . LEU A 1 284 ? 13.164 15.828 -9.486 1.00 95.38 284 LEU A C 1
ATOM 2132 O O . LEU A 1 284 ? 14.141 15.872 -8.737 1.00 95.38 284 LEU A O 1
ATOM 2136 N N . PRO A 1 285 ? 11.973 16.305 -9.069 1.00 94.06 285 PRO A N 1
ATOM 2137 C CA . PRO A 1 285 ? 11.803 16.934 -7.753 1.00 94.06 285 PRO A CA 1
ATOM 2138 C C . PRO A 1 285 ? 12.156 16.019 -6.570 1.00 94.06 285 PRO A C 1
ATOM 2140 O O . PRO A 1 285 ? 12.499 16.493 -5.489 1.00 94.06 285 PRO A O 1
ATOM 2143 N N . THR A 1 286 ? 12.057 14.706 -6.770 1.00 93.81 286 THR A N 1
ATOM 2144 C CA . THR A 1 286 ? 12.335 13.637 -5.800 1.00 93.81 286 THR A CA 1
ATOM 2145 C C . THR A 1 286 ? 13.736 13.032 -5.968 1.00 93.81 286 THR A C 1
ATOM 2147 O O . THR A 1 286 ? 14.027 12.001 -5.351 1.00 93.81 286 THR A O 1
ATOM 2150 N N . ALA A 1 287 ? 14.628 13.676 -6.737 1.00 95.06 287 ALA A N 1
ATOM 2151 C CA . ALA A 1 287 ? 15.976 13.190 -7.044 1.00 95.06 287 ALA A CA 1
ATOM 2152 C C . ALA A 1 287 ? 16.787 12.782 -5.806 1.00 95.06 287 ALA A C 1
ATOM 2154 O O . ALA A 1 287 ? 17.473 11.766 -5.844 1.00 95.06 287 ALA A O 1
ATOM 2155 N N . ASP A 1 288 ? 16.661 13.485 -4.678 1.00 94.12 288 ASP A N 1
ATOM 2156 C CA . ASP A 1 288 ? 17.350 13.125 -3.426 1.00 94.12 288 ASP A CA 1
ATOM 2157 C C . ASP A 1 288 ? 17.000 11.711 -2.926 1.00 94.12 288 ASP A C 1
ATOM 2159 O O . ASP A 1 288 ? 17.797 11.067 -2.250 1.00 94.12 288 ASP A O 1
ATOM 2163 N N . THR A 1 289 ? 15.788 11.229 -3.216 1.00 92.38 289 THR A N 1
ATOM 2164 C CA . THR A 1 289 ? 15.358 9.864 -2.865 1.00 92.38 289 THR A CA 1
ATOM 2165 C C . THR A 1 289 ? 15.695 8.891 -3.986 1.00 92.38 289 THR A C 1
ATOM 2167 O O . THR A 1 289 ? 16.317 7.860 -3.729 1.00 92.38 289 THR A O 1
ATOM 2170 N N . ALA A 1 290 ? 15.339 9.251 -5.221 1.00 95.75 290 ALA A N 1
ATOM 2171 C CA . ALA A 1 290 ? 15.524 8.396 -6.386 1.00 95.75 290 ALA A CA 1
ATOM 2172 C C . ALA A 1 290 ? 17.002 8.090 -6.666 1.00 95.75 290 ALA A C 1
ATOM 2174 O O . ALA A 1 290 ? 17.339 6.947 -6.952 1.00 95.75 290 ALA A O 1
ATOM 2175 N N . SER A 1 291 ? 17.899 9.070 -6.513 1.00 96.25 291 SER A N 1
ATOM 2176 C CA . SER A 1 291 ? 19.341 8.895 -6.742 1.00 96.25 291 SER A CA 1
ATOM 2177 C C . SER A 1 291 ? 19.968 7.887 -5.784 1.00 96.25 291 SER A C 1
ATOM 2179 O O . SER A 1 291 ? 20.747 7.045 -6.216 1.00 96.25 291 SER A O 1
ATOM 2181 N N . VAL A 1 292 ? 19.605 7.926 -4.499 1.00 95.56 292 VAL A N 1
ATOM 2182 C CA . VAL A 1 292 ? 20.084 6.963 -3.498 1.00 95.56 292 VAL A CA 1
ATOM 2183 C C . VAL A 1 292 ? 19.536 5.573 -3.797 1.00 95.56 292 VAL A C 1
ATOM 2185 O O . VAL A 1 292 ? 20.298 4.613 -3.808 1.00 95.56 292 VAL A O 1
ATOM 2188 N N . SER A 1 293 ? 18.237 5.467 -4.093 1.00 94.94 293 SER A N 1
ATOM 2189 C CA . SER A 1 293 ? 17.619 4.183 -4.426 1.00 94.94 293 SER A CA 1
ATOM 2190 C C . SER A 1 293 ? 18.241 3.567 -5.677 1.00 94.94 293 SER A C 1
ATOM 2192 O O . SER A 1 293 ? 18.626 2.401 -5.671 1.00 94.94 293 SER A O 1
ATOM 2194 N N . TRP A 1 294 ? 18.428 4.367 -6.728 1.00 97.25 294 TRP A N 1
ATOM 2195 C CA . TRP A 1 294 ? 19.099 3.939 -7.948 1.00 97.25 294 TRP A CA 1
ATOM 2196 C C . TRP A 1 294 ? 20.549 3.534 -7.677 1.00 97.25 294 TRP A C 1
ATOM 2198 O O . TRP A 1 294 ? 20.965 2.444 -8.062 1.00 97.25 294 TRP A O 1
ATOM 2208 N N . ALA A 1 295 ? 21.320 4.358 -6.964 1.00 95.69 295 ALA A N 1
ATOM 2209 C CA . ALA A 1 295 ? 22.714 4.068 -6.644 1.00 95.69 295 ALA A CA 1
ATOM 2210 C C . ALA A 1 295 ? 22.869 2.766 -5.845 1.00 95.69 295 ALA A C 1
ATOM 2212 O O . ALA A 1 295 ? 23.724 1.947 -6.181 1.00 95.69 295 ALA A O 1
ATOM 2213 N N . ASP A 1 296 ? 22.007 2.533 -4.857 1.00 93.38 296 ASP A N 1
ATOM 2214 C CA . ASP A 1 296 ? 22.148 1.424 -3.914 1.00 93.38 296 ASP A CA 1
ATOM 2215 C C . ASP A 1 296 ? 21.417 0.139 -4.340 1.00 93.38 296 ASP A C 1
ATOM 2217 O O . ASP A 1 296 ? 21.817 -0.942 -3.909 1.00 93.38 296 ASP A O 1
ATOM 2221 N N . TYR A 1 297 ? 20.368 0.232 -5.167 1.00 93.31 297 TYR A N 1
ATOM 2222 C CA . TYR A 1 297 ? 19.476 -0.891 -5.514 1.00 93.31 297 TYR A CA 1
ATOM 2223 C C . TYR A 1 297 ? 19.106 -0.978 -7.001 1.00 93.31 297 TYR A C 1
ATOM 2225 O O . TYR A 1 297 ? 18.438 -1.926 -7.404 1.00 93.31 297 TYR A O 1
ATOM 2233 N N . GLY A 1 298 ? 19.511 -0.008 -7.824 1.00 95.94 298 GLY A N 1
ATOM 2234 C CA . GLY A 1 298 ? 19.310 -0.070 -9.269 1.00 95.94 298 GLY A CA 1
ATOM 2235 C C . GLY A 1 298 ? 20.195 -1.133 -9.917 1.00 95.94 298 GLY A C 1
ATOM 2236 O O . GLY A 1 298 ? 21.372 -1.246 -9.559 1.00 95.94 298 GLY A O 1
ATOM 2237 N N . GLU A 1 299 ? 19.667 -1.866 -10.890 1.00 97.06 299 GLU A N 1
ATOM 2238 C CA . GLU A 1 299 ? 20.417 -2.862 -11.660 1.00 97.06 299 GLU A CA 1
ATOM 2239 C C . GLU A 1 299 ? 20.122 -2.722 -13.154 1.00 97.06 299 GLU A C 1
ATOM 2241 O O . GLU A 1 299 ? 19.006 -2.405 -13.560 1.00 97.06 299 GLU A O 1
ATOM 2246 N N . VAL A 1 300 ? 21.143 -2.953 -13.980 1.00 97.88 300 VAL A N 1
ATOM 2247 C CA . VAL A 1 300 ? 20.991 -3.072 -15.433 1.00 97.88 300 VAL A CA 1
ATOM 2248 C C . VAL A 1 300 ? 21.671 -4.361 -15.856 1.00 97.88 300 VAL A C 1
ATOM 2250 O O . VAL A 1 300 ? 22.884 -4.518 -15.681 1.00 97.88 300 VAL A O 1
ATOM 2253 N N . ILE A 1 301 ? 20.874 -5.275 -16.393 1.00 97.44 301 ILE A N 1
ATOM 2254 C CA . ILE A 1 301 ? 21.274 -6.630 -16.737 1.00 97.44 301 ILE A CA 1
ATOM 2255 C C . ILE A 1 301 ? 21.151 -6.790 -18.250 1.00 97.44 301 ILE A C 1
ATOM 2257 O O . ILE A 1 301 ? 20.070 -6.630 -18.825 1.00 97.44 301 ILE A O 1
ATOM 2261 N N . LEU A 1 302 ? 22.281 -7.084 -18.892 1.00 97.75 302 LEU A N 1
ATOM 2262 C CA . LEU A 1 302 ? 22.357 -7.330 -20.325 1.00 97.75 302 LEU A CA 1
ATOM 2263 C C . LEU A 1 302 ? 22.385 -8.839 -20.599 1.00 97.75 302 LEU A C 1
ATOM 2265 O O . LEU A 1 302 ? 23.266 -9.553 -20.114 1.00 97.75 302 LEU A O 1
ATOM 2269 N N . CYS A 1 303 ? 21.438 -9.297 -21.412 1.00 97.19 303 CYS A N 1
ATOM 2270 C CA . CYS A 1 303 ? 21.293 -10.679 -21.866 1.00 97.19 303 CYS A CA 1
ATOM 2271 C C . CYS A 1 303 ? 21.599 -10.819 -23.368 1.00 97.19 303 CYS A C 1
ATOM 2273 O O . CYS A 1 303 ? 21.546 -9.847 -24.118 1.00 97.19 303 CYS A O 1
ATOM 2275 N N . ASP A 1 304 ? 21.859 -12.039 -23.843 1.00 94.88 304 ASP A N 1
ATOM 2276 C CA . ASP A 1 304 ? 22.093 -12.323 -25.265 1.00 94.88 304 ASP A CA 1
ATOM 2277 C C . ASP A 1 304 ? 20.768 -12.536 -26.043 1.00 94.88 304 ASP A C 1
ATOM 2279 O O . ASP A 1 304 ? 20.750 -12.474 -27.275 1.00 94.88 304 ASP A O 1
ATOM 2283 N N . SER A 1 305 ? 19.647 -12.834 -25.365 1.00 95.88 305 SER A N 1
ATOM 2284 C CA . SER A 1 305 ? 18.371 -13.205 -26.010 1.00 95.88 305 SER A CA 1
ATOM 2285 C C . SER A 1 305 ? 17.129 -12.980 -25.135 1.00 95.88 305 SER A C 1
ATOM 2287 O O . SER A 1 305 ? 17.243 -12.783 -23.929 1.00 95.88 305 SER A O 1
ATOM 2289 N N . TYR A 1 306 ? 15.932 -13.066 -25.734 1.00 96.50 306 TYR A N 1
ATOM 2290 C CA . TYR A 1 306 ? 14.659 -13.039 -24.994 1.00 96.50 306 TYR A CA 1
ATOM 2291 C C . TYR A 1 306 ? 14.511 -14.204 -24.012 1.00 96.50 306 TYR A C 1
ATOM 2293 O O . TYR A 1 306 ? 13.998 -13.999 -22.918 1.00 96.50 306 TYR A O 1
ATOM 2301 N N . ASP A 1 307 ? 14.980 -15.401 -24.372 1.00 96.88 307 ASP A N 1
ATOM 2302 C CA . ASP A 1 307 ? 14.905 -16.575 -23.492 1.00 96.88 307 ASP A CA 1
ATOM 2303 C C . ASP A 1 307 ? 15.791 -16.396 -22.248 1.00 96.88 307 ASP A C 1
ATOM 2305 O O . ASP A 1 307 ? 15.428 -16.804 -21.146 1.00 96.88 307 ASP A O 1
ATOM 2309 N N . GLU A 1 308 ? 16.947 -15.747 -22.412 1.00 95.75 308 GLU A N 1
ATOM 2310 C CA . GLU A 1 308 ? 17.836 -15.419 -21.295 1.00 95.75 308 GLU A CA 1
ATOM 2311 C C . GLU A 1 308 ? 17.254 -14.299 -20.424 1.00 95.75 308 GLU A C 1
ATOM 2313 O O . GLU A 1 308 ? 17.304 -14.418 -19.205 1.00 95.75 308 GLU A O 1
ATOM 2318 N N . MET A 1 309 ? 16.614 -13.279 -21.016 1.00 96.31 309 MET A N 1
ATOM 2319 C CA . MET A 1 309 ? 15.846 -12.294 -20.241 1.00 96.31 309 MET A CA 1
ATOM 2320 C C . MET A 1 309 ? 14.713 -12.963 -19.451 1.00 96.31 309 MET A C 1
ATOM 2322 O O . MET A 1 309 ? 14.543 -12.685 -18.273 1.00 96.31 309 MET A O 1
ATOM 2326 N N . LEU A 1 310 ? 13.960 -13.887 -20.048 1.00 96.06 310 LEU A N 1
ATOM 2327 C CA . LEU A 1 310 ? 12.915 -14.612 -19.320 1.00 96.06 310 LEU A CA 1
ATOM 2328 C C . LEU A 1 310 ? 13.498 -15.416 -18.148 1.00 96.06 310 LEU A C 1
ATOM 2330 O O . LEU A 1 310 ? 12.988 -15.331 -17.039 1.00 96.06 310 LEU A O 1
ATOM 2334 N N . THR A 1 311 ? 14.596 -16.139 -18.382 1.00 96.44 311 THR A N 1
ATOM 2335 C CA . THR A 1 311 ? 15.255 -16.939 -17.336 1.00 96.44 311 THR A CA 1
ATOM 2336 C C . THR A 1 311 ? 15.721 -16.063 -16.172 1.00 96.44 311 THR A C 1
ATOM 2338 O O . THR A 1 311 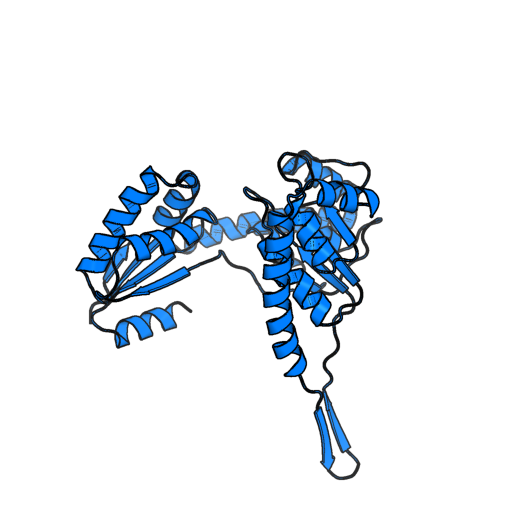? 15.480 -16.398 -15.020 1.00 96.44 311 THR A O 1
ATOM 2341 N N . VAL A 1 312 ? 16.350 -14.919 -16.463 1.00 95.56 312 VAL A N 1
ATOM 2342 C CA . VAL A 1 312 ? 16.801 -13.978 -15.428 1.00 95.56 312 VAL A CA 1
ATOM 2343 C C . VAL A 1 312 ? 15.622 -13.354 -14.682 1.00 95.56 312 VAL A C 1
ATOM 2345 O O . VAL A 1 312 ? 15.692 -13.203 -13.467 1.00 95.56 312 VAL A O 1
ATOM 2348 N N . ALA A 1 313 ? 14.545 -13.001 -15.386 1.00 95.50 313 ALA A N 1
ATOM 2349 C CA . ALA A 1 313 ? 13.343 -12.455 -14.766 1.00 95.50 313 ALA A CA 1
ATOM 2350 C C . ALA A 1 313 ? 12.701 -13.449 -13.784 1.00 95.50 313 ALA A C 1
ATOM 2352 O O . ALA A 1 313 ? 12.350 -13.052 -12.676 1.00 95.50 313 ALA A O 1
ATOM 2353 N N . ASP A 1 314 ? 12.600 -14.724 -14.171 1.00 95.06 314 ASP A N 1
ATOM 2354 C CA . ASP A 1 314 ? 12.077 -15.800 -13.319 1.00 95.06 314 ASP A CA 1
ATOM 2355 C C . ASP A 1 314 ? 13.013 -16.105 -12.131 1.00 95.06 314 ASP A C 1
ATOM 2357 O O . ASP A 1 314 ? 12.548 -16.410 -11.038 1.00 95.06 314 ASP A O 1
ATOM 2361 N N . ASP A 1 315 ? 14.336 -16.006 -12.303 1.00 93.69 315 ASP A N 1
ATOM 2362 C CA . ASP A 1 315 ? 15.293 -16.221 -11.206 1.00 93.69 315 ASP A CA 1
ATOM 2363 C C . ASP A 1 315 ? 15.227 -15.112 -10.132 1.00 93.69 315 ASP A C 1
ATOM 2365 O O . ASP A 1 315 ? 15.606 -15.344 -8.980 1.00 93.69 315 ASP A O 1
ATOM 2369 N N . ILE A 1 316 ? 14.762 -13.910 -10.493 1.00 88.12 316 ILE A N 1
ATOM 2370 C CA . ILE A 1 316 ? 14.601 -12.778 -9.568 1.00 88.12 316 ILE A CA 1
ATOM 2371 C C . ILE A 1 316 ? 13.320 -12.908 -8.715 1.00 88.12 316 ILE A C 1
ATOM 2373 O O . ILE A 1 316 ? 13.324 -12.407 -7.587 1.00 88.12 316 ILE A O 1
ATOM 2377 N N . ALA A 1 317 ? 12.259 -13.580 -9.198 1.00 74.19 317 ALA A N 1
ATOM 2378 C CA . ALA A 1 317 ? 10.936 -13.625 -8.548 1.00 74.19 317 ALA A CA 1
ATOM 2379 C C . ALA A 1 317 ? 10.282 -15.022 -8.482 1.00 74.19 317 ALA A C 1
ATOM 2381 O O . ALA A 1 317 ? 9.867 -15.552 -9.536 1.00 74.19 317 ALA A O 1
#

pLDDT: mean 94.43, std 6.4, range [53.66, 98.81]

Sequence (317 aa):
MTIEYLKSGKPDAERAEDDAKTKIVVEETLKNIEINGDAAVRELSTKFDNYSPKNFKLSEKEISDLIATLTDRELSDIKFAQEQVRNFAQAQRDSMLDIEIETIPGVILGHKNIPVQSVGCYVPGGKFPMVASAHMSIATATVAGVPRIVACTPPFEGKPNAAVIAAMHLGGAHEIYVMGGIQAVGAMAIGTETINPVHMLVGPGNAYVAEAKRQLFGRVGIDLFAGPTETMVIADDTVDGELCATDLLGQAEHGYNSPAVLLTNSRKLAEDTLTEIDRLLEILPTADTASVSWADYGEVILCDSYDEMLTVADDIA